Protein AF-A0A9E2F1Z7-F1 (afdb_monomer_lite)

Structure (mmCIF, N/CA/C/O backbone):
data_AF-A0A9E2F1Z7-F1
#
_entry.id   AF-A0A9E2F1Z7-F1
#
loop_
_atom_site.group_PDB
_atom_site.id
_atom_site.type_symbol
_atom_site.label_atom_id
_atom_site.label_alt_id
_atom_site.label_comp_id
_atom_site.label_asym_id
_atom_site.label_entity_id
_atom_site.label_seq_id
_atom_site.pdbx_PDB_ins_code
_atom_site.Cartn_x
_atom_site.Cartn_y
_atom_site.Cartn_z
_atom_site.occupancy
_atom_site.B_iso_or_equiv
_atom_site.auth_seq_id
_atom_site.auth_comp_id
_atom_site.auth_asym_id
_atom_site.auth_atom_id
_atom_site.pdbx_PDB_model_num
ATOM 1 N N . MET A 1 1 ? -6.354 -2.003 -26.118 1.00 49.97 1 MET A N 1
ATOM 2 C CA . MET A 1 1 ? -5.092 -1.576 -26.770 1.00 49.97 1 MET A CA 1
ATOM 3 C C . MET A 1 1 ? -5.405 -1.040 -28.166 1.00 49.97 1 MET A C 1
ATOM 5 O O . MET A 1 1 ? -6.062 -1.728 -28.934 1.00 49.97 1 MET A O 1
ATOM 9 N N . ASN A 1 2 ? -5.049 0.213 -28.465 1.00 57.50 2 ASN A N 1
ATOM 10 C CA . ASN A 1 2 ? -5.492 0.916 -29.677 1.00 57.50 2 ASN A CA 1
ATOM 11 C C . ASN A 1 2 ? -4.820 0.326 -30.939 1.00 57.50 2 ASN A C 1
ATOM 13 O O . ASN A 1 2 ? -3.589 0.266 -30.992 1.00 57.50 2 ASN A O 1
ATOM 17 N N . LYS A 1 3 ? -5.597 -0.095 -31.953 1.00 60.72 3 LYS A N 1
ATOM 18 C CA . LYS A 1 3 ? -5.093 -0.751 -33.186 1.00 60.72 3 LYS A CA 1
ATOM 19 C C . LYS A 1 3 ? -3.990 0.059 -33.886 1.00 60.72 3 LYS A C 1
ATOM 21 O O . LYS A 1 3 ? -3.050 -0.518 -34.423 1.00 60.72 3 LYS A O 1
ATOM 26 N N . GLY A 1 4 ? -4.041 1.390 -33.798 1.00 71.81 4 GLY A N 1
ATOM 27 C CA . GLY A 1 4 ? -3.008 2.270 -34.354 1.00 71.81 4 GLY A CA 1
ATOM 28 C C . GLY A 1 4 ? -1.627 2.141 -33.693 1.00 71.81 4 GLY A C 1
ATOM 29 O O . GLY A 1 4 ? -0.616 2.343 -34.358 1.00 71.81 4 GLY A O 1
ATOM 30 N N . ARG A 1 5 ? -1.549 1.768 -32.406 1.00 57.53 5 ARG A N 1
ATOM 31 C CA . ARG A 1 5 ? -0.269 1.573 -31.695 1.00 57.53 5 ARG A CA 1
ATOM 32 C C . ARG A 1 5 ? 0.363 0.213 -32.004 1.00 57.53 5 ARG A C 1
ATOM 34 O O . ARG A 1 5 ? 1.568 0.153 -32.212 1.00 57.53 5 ARG A O 1
ATOM 41 N N . LEU A 1 6 ? -0.448 -0.841 -32.124 1.00 64.44 6 LEU A N 1
ATOM 42 C CA . LEU A 1 6 ? 0.004 -2.167 -32.572 1.00 64.44 6 LEU A CA 1
ATOM 43 C C . LEU A 1 6 ? 0.625 -2.110 -33.974 1.00 64.44 6 LEU A C 1
ATOM 45 O O . LEU A 1 6 ? 1.692 -2.676 -34.192 1.00 64.44 6 LEU A O 1
ATOM 49 N N . ASN A 1 7 ? 0.018 -1.354 -34.892 1.00 73.50 7 ASN A N 1
ATOM 50 C CA . ASN A 1 7 ? 0.562 -1.178 -36.240 1.00 73.50 7 ASN A CA 1
ATOM 51 C C . ASN A 1 7 ? 1.882 -0.390 -36.256 1.00 73.50 7 ASN A C 1
ATOM 53 O O . ASN A 1 7 ? 2.750 -0.695 -37.067 1.00 73.50 7 ASN A O 1
ATOM 57 N N . LYS A 1 8 ? 2.078 0.574 -35.342 1.00 70.75 8 LYS A N 1
ATOM 58 C CA . LYS A 1 8 ? 3.365 1.278 -35.200 1.00 70.75 8 LYS A CA 1
ATOM 59 C C . LYS A 1 8 ? 4.474 0.362 -34.684 1.00 70.75 8 LYS A C 1
ATOM 61 O O . LYS A 1 8 ? 5.578 0.414 -35.209 1.00 70.75 8 LYS A O 1
ATOM 66 N N . ILE A 1 9 ? 4.180 -0.489 -33.698 1.00 68.62 9 ILE A N 1
ATOM 67 C CA . ILE A 1 9 ? 5.153 -1.454 -33.160 1.00 68.62 9 ILE A CA 1
ATOM 68 C C . ILE A 1 9 ? 5.496 -2.504 -34.217 1.00 68.62 9 ILE A C 1
ATOM 70 O O . ILE A 1 9 ? 6.668 -2.783 -34.441 1.00 68.62 9 ILE A O 1
ATOM 74 N N . LYS A 1 10 ? 4.489 -3.040 -34.916 1.00 72.88 10 LYS A N 1
ATOM 75 C CA . LYS A 1 10 ? 4.701 -4.005 -35.998 1.00 72.88 10 LYS A CA 1
ATOM 76 C C . LYS A 1 10 ? 5.552 -3.411 -37.125 1.00 72.88 10 LYS A C 1
ATOM 78 O O . LYS A 1 10 ? 6.530 -4.030 -37.522 1.00 72.88 10 LYS A O 1
ATOM 83 N N . GLY A 1 11 ? 5.236 -2.190 -37.563 1.00 76.75 11 GLY A N 1
ATOM 84 C CA . GLY A 1 11 ? 6.025 -1.481 -38.570 1.00 76.75 11 GLY A CA 1
ATOM 85 C C . GLY A 1 11 ? 7.455 -1.193 -38.110 1.00 76.75 11 GLY A C 1
ATOM 86 O O . GLY A 1 11 ? 8.380 -1.317 -38.901 1.00 76.75 11 GLY A O 1
ATOM 87 N N . TRP A 1 12 ? 7.661 -0.881 -36.827 1.00 75.00 12 TRP A N 1
ATOM 88 C CA . TRP A 1 12 ? 9.003 -0.708 -36.271 1.00 75.00 12 TRP A CA 1
ATOM 89 C C . TRP A 1 12 ? 9.790 -2.025 -36.251 1.00 75.00 12 TRP A C 1
ATOM 91 O O . TRP A 1 12 ? 10.932 -2.043 -36.689 1.00 75.00 12 TRP A O 1
ATOM 101 N N . ILE A 1 13 ? 9.185 -3.142 -35.832 1.00 71.56 13 ILE A N 1
ATOM 102 C CA . ILE A 1 13 ? 9.838 -4.465 -35.844 1.00 71.56 13 ILE A CA 1
ATOM 103 C C . ILE A 1 13 ? 10.185 -4.888 -37.277 1.00 71.56 13 ILE A C 1
ATOM 105 O O . ILE A 1 13 ? 11.308 -5.317 -37.531 1.00 71.56 13 ILE A O 1
ATOM 109 N N . GLU A 1 14 ? 9.266 -4.718 -38.230 1.00 77.00 14 GLU A N 1
ATOM 110 C CA . GLU A 1 14 ? 9.522 -4.991 -39.652 1.00 77.00 14 GLU A CA 1
ATOM 111 C C . GLU A 1 14 ? 10.656 -4.104 -40.203 1.00 77.00 14 GLU A C 1
ATOM 113 O O . GLU A 1 14 ? 11.516 -4.579 -40.944 1.00 77.00 14 GLU A O 1
ATOM 118 N N . GLN A 1 15 ? 10.732 -2.843 -39.765 1.00 75.31 15 GLN A N 1
ATOM 119 C CA . GLN A 1 15 ? 11.822 -1.919 -40.090 1.00 75.31 15 GLN A CA 1
ATOM 120 C C . GLN A 1 15 ? 13.128 -2.180 -39.330 1.00 75.31 15 GLN A C 1
ATOM 122 O O . GLN A 1 15 ? 14.119 -1.540 -39.648 1.00 75.31 15 GLN A O 1
ATOM 127 N N . GLN A 1 16 ? 13.172 -3.064 -38.336 1.00 76.31 16 GLN A N 1
ATOM 128 C CA . GLN A 1 16 ? 14.410 -3.410 -37.622 1.00 76.31 16 GLN A CA 1
ATOM 129 C C . GLN A 1 16 ? 14.874 -4.841 -37.926 1.00 76.31 16 GLN A C 1
ATOM 131 O O . GLN A 1 16 ? 16.049 -5.157 -37.758 1.00 76.31 16 GLN A O 1
ATOM 136 N N . ALA A 1 17 ? 13.996 -5.701 -38.451 1.00 76.12 17 ALA A N 1
ATOM 137 C CA . ALA A 1 17 ? 14.335 -7.069 -38.842 1.00 76.12 17 ALA A CA 1
ATOM 138 C C . ALA A 1 17 ? 15.470 -7.120 -39.881 1.00 76.12 17 ALA A C 1
ATOM 140 O O . ALA A 1 17 ? 16.361 -7.965 -39.785 1.00 76.12 17 ALA A O 1
ATOM 141 N N . TRP A 1 18 ? 15.493 -6.180 -40.833 1.00 74.62 18 TRP A N 1
ATOM 142 C CA . TRP A 1 18 ? 16.577 -6.091 -41.815 1.00 74.62 18 TRP A CA 1
ATOM 143 C C . TRP A 1 18 ? 17.916 -5.706 -41.174 1.00 74.62 18 TRP A C 1
ATOM 145 O O . TRP A 1 18 ? 18.954 -6.191 -41.614 1.00 74.62 18 TRP A O 1
ATOM 155 N N . VAL A 1 19 ? 17.906 -4.900 -40.105 1.00 74.62 19 VAL A N 1
ATOM 156 C CA . VAL A 1 19 ? 19.122 -4.518 -39.370 1.00 74.62 19 VAL A CA 1
ATOM 157 C C . VAL A 1 19 ? 19.745 -5.749 -38.722 1.00 74.62 19 VAL A C 1
ATOM 159 O O . VAL A 1 19 ? 20.946 -5.956 -38.856 1.00 74.62 19 VAL A O 1
ATOM 162 N N . VAL A 1 20 ? 18.938 -6.610 -38.091 1.00 74.88 20 VAL A N 1
ATOM 163 C CA . VAL A 1 20 ? 19.423 -7.861 -37.479 1.00 74.88 20 VAL A CA 1
ATOM 164 C C . VAL A 1 20 ? 20.061 -8.766 -38.531 1.00 74.88 20 VAL A C 1
ATOM 166 O O . VAL A 1 20 ? 21.181 -9.226 -38.335 1.00 74.88 20 VAL A O 1
ATOM 169 N N . ILE A 1 21 ? 19.397 -8.959 -39.674 1.00 75.19 21 ILE A N 1
ATOM 170 C CA . ILE A 1 21 ? 19.912 -9.792 -40.771 1.00 75.19 21 ILE A CA 1
ATOM 171 C C . ILE A 1 21 ? 21.233 -9.231 -41.318 1.00 75.19 21 ILE A C 1
ATOM 173 O O . ILE A 1 21 ? 22.190 -9.985 -41.495 1.00 75.19 21 ILE A O 1
ATOM 177 N N . ILE A 1 22 ? 21.313 -7.916 -41.553 1.00 75.88 22 ILE A N 1
ATOM 178 C CA . ILE A 1 22 ? 22.535 -7.268 -42.051 1.00 75.88 22 ILE A CA 1
ATOM 179 C C . ILE A 1 22 ? 23.668 -7.370 -41.030 1.00 75.88 22 ILE A C 1
ATOM 181 O O . ILE A 1 22 ? 24.793 -7.683 -41.412 1.00 75.88 22 ILE A O 1
ATOM 185 N N . VAL A 1 23 ? 23.389 -7.155 -39.743 1.00 76.38 23 VAL A N 1
ATOM 186 C CA . VAL A 1 23 ? 24.395 -7.278 -38.682 1.00 76.38 23 VAL A CA 1
ATOM 187 C C . VAL A 1 23 ? 24.909 -8.713 -38.605 1.00 76.38 23 VAL A C 1
ATOM 189 O O . VAL A 1 23 ? 26.119 -8.906 -38.649 1.00 76.38 23 VAL A O 1
ATOM 192 N N . THR A 1 24 ? 24.027 -9.719 -38.584 1.00 77.94 24 THR A N 1
ATOM 193 C CA . THR A 1 24 ? 24.433 -11.133 -38.575 1.00 77.94 24 THR A CA 1
ATOM 194 C C . THR A 1 24 ? 25.290 -11.483 -39.791 1.00 77.94 24 THR A C 1
ATOM 196 O O . THR A 1 24 ? 26.340 -12.108 -39.642 1.00 77.94 24 THR A O 1
ATOM 199 N N . PHE A 1 25 ? 24.892 -11.042 -40.988 1.00 81.88 25 PHE A N 1
ATOM 200 C CA . PHE A 1 25 ? 25.660 -11.278 -42.209 1.00 81.88 25 PHE A CA 1
ATOM 201 C C . PHE A 1 25 ? 27.043 -10.610 -42.164 1.00 81.88 25 PHE A C 1
ATOM 203 O O . PHE A 1 25 ? 28.049 -11.254 -42.460 1.00 81.88 25 PHE A O 1
ATOM 210 N N . LEU A 1 26 ? 27.115 -9.346 -41.734 1.00 77.38 26 LEU A N 1
ATOM 211 C CA . LEU A 1 26 ? 28.376 -8.618 -41.576 1.00 77.38 26 LEU A CA 1
ATOM 212 C C . LEU A 1 26 ? 29.284 -9.264 -40.526 1.00 77.38 26 LEU A C 1
ATOM 214 O O . LEU A 1 26 ? 30.489 -9.335 -40.745 1.00 77.38 26 LEU A O 1
ATOM 218 N N . THR A 1 27 ? 28.737 -9.770 -39.417 1.00 81.25 27 THR A N 1
ATOM 219 C CA . THR A 1 27 ? 29.517 -10.482 -38.393 1.00 81.25 27 THR A CA 1
ATOM 220 C C . THR A 1 27 ? 30.147 -11.757 -38.952 1.00 81.25 27 THR A C 1
ATOM 222 O O . THR A 1 27 ? 31.326 -12.008 -38.708 1.00 81.25 27 THR A O 1
ATOM 225 N N . ILE A 1 28 ? 29.401 -12.535 -39.743 1.00 80.44 28 ILE A N 1
ATOM 226 C CA . ILE A 1 28 ? 29.922 -13.746 -40.395 1.00 80.44 28 ILE A CA 1
ATOM 227 C C . ILE A 1 28 ? 31.020 -13.383 -41.402 1.00 80.44 28 ILE A C 1
ATOM 229 O O . ILE A 1 28 ? 32.104 -13.963 -41.362 1.00 80.44 28 ILE A O 1
ATOM 233 N N . LEU A 1 29 ? 30.769 -12.394 -42.268 1.00 79.69 29 LEU A N 1
ATOM 234 C CA . LEU A 1 29 ? 31.735 -11.929 -43.269 1.00 79.69 29 LEU A CA 1
ATOM 235 C C . LEU A 1 29 ? 33.038 -11.443 -42.613 1.00 79.69 29 LEU A C 1
ATOM 237 O O . LEU A 1 29 ? 34.134 -11.774 -43.064 1.00 79.69 29 LEU A O 1
ATOM 241 N N . LEU A 1 30 ? 32.914 -10.687 -41.521 1.00 80.88 30 LEU A N 1
ATOM 242 C CA . LEU A 1 30 ? 34.046 -10.185 -40.756 1.00 80.88 30 LEU A CA 1
ATOM 243 C C . LEU A 1 30 ? 34.837 -11.325 -40.104 1.00 80.88 30 LEU A C 1
ATOM 245 O O . LEU A 1 30 ? 36.063 -11.301 -40.135 1.00 80.88 30 LEU A O 1
ATOM 249 N N . GLY A 1 31 ? 34.156 -12.343 -39.569 1.00 79.44 31 GLY A N 1
ATOM 250 C CA . GLY A 1 31 ? 34.803 -13.536 -39.018 1.00 79.44 31 GLY A CA 1
ATOM 251 C C . GLY A 1 31 ? 35.646 -14.285 -40.055 1.00 79.44 31 GLY A C 1
ATOM 252 O O . GLY A 1 31 ? 36.779 -14.665 -39.766 1.00 79.44 31 GLY A O 1
ATOM 253 N N . ILE A 1 32 ? 35.134 -14.427 -41.282 1.00 81.25 32 ILE A N 1
ATOM 254 C CA . ILE A 1 32 ? 35.86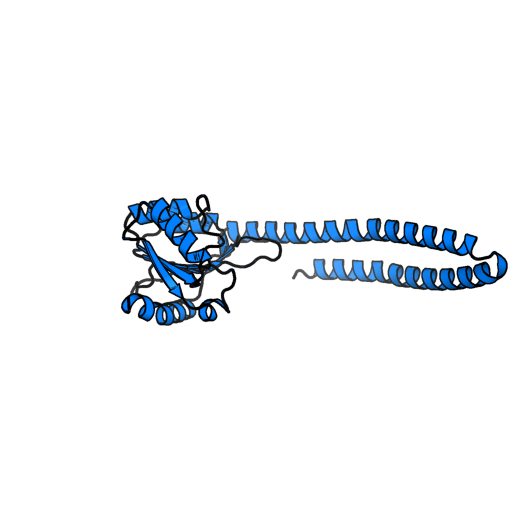2 -15.056 -42.398 1.00 81.25 32 ILE A CA 1
ATOM 255 C C . ILE A 1 32 ? 37.097 -14.224 -42.778 1.00 81.25 32 ILE A C 1
ATOM 257 O O . ILE A 1 32 ? 38.198 -14.766 -42.876 1.00 81.25 32 ILE A O 1
ATOM 261 N N . LEU A 1 33 ? 36.940 -12.903 -42.927 1.00 78.06 33 LEU A N 1
ATOM 262 C CA . LEU A 1 33 ? 38.045 -11.985 -43.233 1.00 78.06 33 LEU A CA 1
ATOM 263 C C . LEU A 1 33 ? 39.144 -12.020 -42.165 1.00 78.06 33 LEU A C 1
ATOM 265 O O . LEU A 1 33 ? 40.328 -12.050 -42.499 1.00 78.06 33 LEU A O 1
ATOM 269 N N . LEU A 1 34 ? 38.759 -12.045 -40.886 1.00 74.56 34 LEU A N 1
ATOM 270 C CA . LEU A 1 34 ? 39.693 -12.135 -39.765 1.00 74.56 34 LEU A CA 1
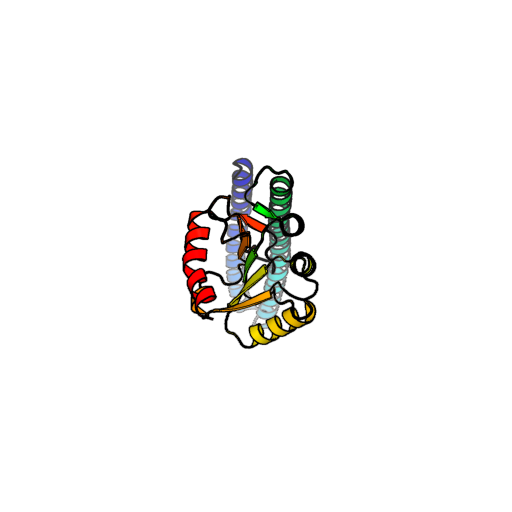ATOM 271 C C . LEU A 1 34 ? 40.452 -13.464 -39.756 1.00 74.56 34 LEU A C 1
ATOM 273 O O . LEU A 1 34 ? 41.660 -13.459 -39.522 1.00 74.56 34 LEU A O 1
ATOM 277 N N . SER A 1 35 ? 39.776 -14.574 -40.065 1.00 77.19 35 SER A N 1
ATOM 278 C CA . SER A 1 35 ? 40.406 -15.892 -40.169 1.00 77.19 35 SER A CA 1
ATOM 279 C C . SER A 1 35 ? 41.487 -15.927 -41.254 1.00 77.19 35 SER A C 1
ATOM 281 O O . SER A 1 35 ? 42.566 -16.466 -41.016 1.00 77.19 35 SER A O 1
ATOM 283 N N . GLU A 1 36 ? 41.245 -15.332 -42.428 1.00 79.56 36 GLU A N 1
ATOM 284 C CA . GLU A 1 36 ? 42.261 -15.275 -43.492 1.00 79.56 36 GLU A CA 1
ATOM 285 C C . GLU A 1 36 ? 43.428 -14.331 -43.156 1.00 79.56 36 GLU A C 1
ATOM 287 O O . GLU A 1 36 ? 44.592 -14.642 -43.445 1.00 79.56 36 GLU A O 1
ATOM 292 N N . LEU A 1 37 ? 43.144 -13.190 -42.517 1.00 71.25 37 LEU A N 1
ATOM 293 C CA . LEU A 1 37 ? 44.163 -12.231 -42.075 1.00 71.25 37 LEU A CA 1
ATOM 294 C C . LEU A 1 37 ? 45.062 -12.813 -40.975 1.00 71.25 37 LEU A C 1
ATOM 296 O O . LEU A 1 37 ? 46.275 -12.589 -40.993 1.00 71.25 37 LEU A O 1
ATOM 300 N N . GLN A 1 38 ? 44.498 -13.610 -40.063 1.00 69.44 38 GLN A N 1
ATOM 301 C CA . GLN A 1 38 ? 45.238 -14.286 -38.995 1.00 69.44 38 GLN A CA 1
ATOM 302 C C . GLN A 1 38 ? 46.340 -15.192 -39.552 1.00 69.44 38 GLN A C 1
ATOM 304 O O . GLN A 1 38 ? 47.466 -15.171 -39.053 1.00 69.44 38 GLN A O 1
ATOM 309 N N . THR A 1 39 ? 46.044 -15.942 -40.617 1.00 74.50 39 THR A N 1
ATOM 310 C CA . THR A 1 39 ? 47.013 -16.830 -41.276 1.00 74.50 39 THR A CA 1
ATOM 311 C C . THR A 1 39 ? 48.188 -16.099 -41.920 1.00 74.50 39 THR A C 1
ATOM 313 O O . THR A 1 39 ? 49.241 -16.705 -42.101 1.00 74.50 39 THR A O 1
ATOM 316 N N . LYS A 1 40 ? 48.038 -14.815 -42.273 1.00 74.25 40 LYS A N 1
ATOM 317 C CA . LYS A 1 40 ? 49.051 -14.073 -43.041 1.00 74.25 40 LYS A CA 1
ATOM 318 C C . LYS A 1 40 ? 49.855 -13.067 -42.227 1.00 74.25 40 LYS A C 1
ATOM 320 O O . LYS A 1 40 ? 51.002 -12.820 -42.581 1.00 74.25 40 LYS A O 1
ATOM 325 N N . VAL A 1 41 ? 49.277 -12.461 -41.187 1.00 71.25 41 VAL A N 1
ATOM 326 C CA . VAL A 1 41 ? 49.859 -11.238 -40.597 1.00 71.25 41 VAL A CA 1
ATOM 327 C C . VAL A 1 41 ? 50.120 -11.315 -39.085 1.00 71.25 41 VAL A C 1
ATOM 329 O O . VAL A 1 41 ? 50.595 -10.357 -38.479 1.00 71.25 41 VAL A O 1
ATOM 332 N N . GLY A 1 42 ? 49.912 -12.489 -38.481 1.00 75.81 42 GLY A N 1
ATOM 333 C CA . GLY A 1 42 ? 50.292 -12.770 -37.096 1.00 75.81 42 GLY A CA 1
ATOM 334 C C . GLY A 1 42 ? 49.341 -12.191 -36.039 1.00 75.81 42 GLY A C 1
ATOM 335 O O . GLY A 1 42 ? 48.429 -11.414 -36.319 1.00 75.81 42 GLY A O 1
ATOM 336 N N . TRP A 1 43 ? 49.555 -12.591 -34.784 1.00 76.12 43 TRP A N 1
ATOM 337 C CA . TRP A 1 43 ? 48.639 -12.350 -33.657 1.00 76.12 43 TRP A CA 1
ATOM 338 C C . TRP A 1 43 ? 48.413 -10.872 -33.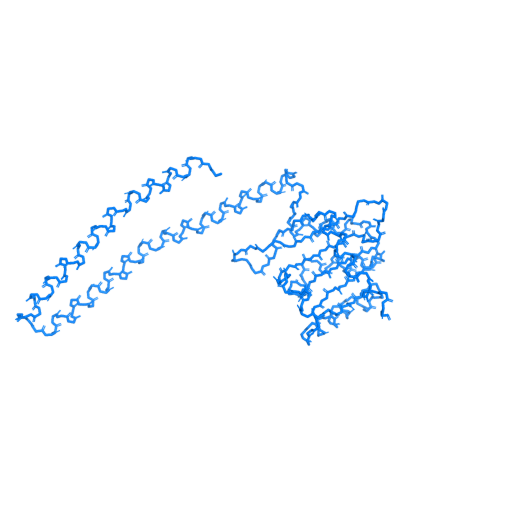304 1.00 76.12 43 TRP A C 1
ATOM 340 O O . TRP A 1 43 ? 47.376 -10.525 -32.744 1.00 76.12 43 TRP A O 1
ATOM 350 N N . LEU A 1 44 ? 49.353 -9.987 -33.643 1.00 77.62 44 LEU A N 1
ATOM 351 C CA . LEU A 1 44 ? 49.292 -8.572 -33.263 1.00 77.62 44 LEU A CA 1
ATOM 352 C C . LEU A 1 44 ? 48.146 -7.839 -33.983 1.00 77.62 44 LEU A C 1
ATOM 354 O O . LEU A 1 44 ? 47.404 -7.080 -33.361 1.00 77.62 44 LEU A O 1
ATOM 358 N N . ILE A 1 45 ? 47.934 -8.129 -35.268 1.00 78.19 45 ILE A N 1
ATOM 359 C CA . ILE A 1 45 ? 46.835 -7.544 -36.052 1.00 78.19 45 ILE A CA 1
ATOM 360 C C . ILE A 1 45 ? 45.481 -8.103 -35.623 1.00 78.19 45 ILE A C 1
ATOM 362 O O . ILE A 1 45 ? 44.494 -7.366 -35.597 1.00 78.19 45 ILE A O 1
ATOM 366 N N . LEU A 1 46 ? 45.443 -9.365 -35.191 1.00 75.44 46 LEU A N 1
ATOM 367 C CA . LEU A 1 46 ? 44.236 -9.962 -34.634 1.00 75.44 46 LEU A CA 1
ATOM 368 C C . LEU A 1 46 ? 43.795 -9.228 -33.360 1.00 75.44 46 LEU A C 1
ATOM 370 O O . LEU A 1 46 ? 42.635 -8.830 -33.264 1.00 75.44 46 LEU A O 1
ATOM 374 N N . SER A 1 47 ? 44.716 -8.939 -32.438 1.00 79.12 47 SER A N 1
ATOM 375 C CA . SER A 1 47 ? 44.406 -8.174 -31.221 1.00 79.12 47 SER A CA 1
ATOM 376 C C . SER A 1 47 ? 43.878 -6.764 -31.520 1.00 79.12 47 SER A C 1
ATOM 378 O O . SER A 1 47 ? 42.878 -6.347 -30.937 1.00 79.12 47 SER A O 1
ATOM 380 N N . VAL A 1 48 ? 44.491 -6.040 -32.466 1.00 81.12 48 VAL A N 1
ATOM 381 C CA . VAL A 1 48 ? 44.029 -4.695 -32.871 1.00 81.12 48 VAL A CA 1
ATOM 382 C C . VAL A 1 48 ? 42.633 -4.750 -33.497 1.00 81.12 48 VAL A C 1
ATOM 384 O O . VAL A 1 48 ? 41.772 -3.917 -33.200 1.00 81.12 48 VAL A O 1
ATOM 387 N N . SER A 1 49 ? 42.385 -5.753 -34.340 1.00 78.06 49 SER A N 1
ATOM 388 C CA . SER A 1 49 ? 41.084 -5.939 -34.979 1.00 78.06 49 SER A CA 1
ATOM 389 C C . SER A 1 49 ? 39.982 -6.260 -33.967 1.00 78.06 49 SER A C 1
ATOM 391 O O . SER A 1 49 ? 38.911 -5.661 -34.028 1.00 78.06 49 SER A O 1
ATOM 393 N N . LEU A 1 50 ? 40.264 -7.103 -32.968 1.00 80.00 50 LEU A N 1
ATOM 394 C CA . LEU A 1 50 ? 39.317 -7.451 -31.912 1.00 80.00 50 LEU A CA 1
ATOM 395 C C . LEU A 1 50 ? 38.939 -6.226 -31.072 1.00 80.00 50 LEU A C 1
ATOM 397 O O . LEU A 1 50 ? 37.760 -6.003 -30.811 1.00 80.00 50 LEU A O 1
ATOM 401 N N . ILE A 1 51 ? 39.924 -5.401 -30.700 1.00 83.75 51 ILE A N 1
ATOM 402 C CA . ILE A 1 51 ? 39.686 -4.152 -29.959 1.00 83.75 51 ILE A CA 1
ATOM 403 C C . ILE A 1 51 ? 38.812 -3.200 -30.780 1.00 83.75 51 ILE A C 1
ATOM 405 O O . ILE A 1 51 ? 37.892 -2.583 -30.246 1.00 83.75 51 ILE A O 1
ATOM 409 N N . THR A 1 52 ? 39.060 -3.116 -32.086 1.00 81.00 52 THR A N 1
ATOM 410 C CA . THR A 1 52 ? 38.291 -2.252 -32.988 1.00 81.00 52 THR A CA 1
ATOM 411 C C . THR A 1 52 ? 36.847 -2.738 -33.117 1.00 81.00 52 THR A C 1
ATOM 413 O O . THR A 1 52 ? 35.918 -1.939 -33.017 1.00 81.00 52 THR A O 1
ATOM 416 N N . VAL A 1 53 ? 36.632 -4.048 -33.262 1.00 82.31 53 VAL A N 1
ATOM 417 C CA . VAL A 1 53 ? 35.289 -4.647 -33.295 1.00 82.31 53 VAL A CA 1
ATOM 418 C C . VAL A 1 53 ? 34.555 -4.436 -31.977 1.00 82.31 53 VAL A C 1
ATOM 420 O O . VAL A 1 53 ? 33.389 -4.050 -31.992 1.00 82.31 53 VAL A O 1
ATOM 423 N N . LEU A 1 54 ? 35.233 -4.622 -30.843 1.00 82.75 54 LEU A N 1
ATOM 424 C CA . LEU A 1 54 ? 34.653 -4.387 -29.523 1.00 82.75 54 LEU A CA 1
ATOM 425 C C . LEU A 1 54 ? 34.241 -2.918 -29.349 1.00 82.75 54 LEU A C 1
ATOM 427 O O . LEU A 1 54 ? 33.137 -2.643 -28.883 1.00 82.75 54 LEU A O 1
ATOM 431 N N . ALA A 1 55 ? 35.086 -1.974 -29.772 1.00 83.62 55 ALA A N 1
ATOM 432 C CA . ALA A 1 55 ? 34.774 -0.549 -29.722 1.00 83.62 55 ALA A CA 1
ATOM 433 C C . ALA A 1 55 ? 33.555 -0.202 -30.593 1.00 83.62 55 ALA A C 1
ATOM 435 O O . ALA A 1 55 ? 32.640 0.475 -30.125 1.00 83.62 55 ALA A O 1
ATOM 436 N N . ILE A 1 56 ? 33.496 -0.716 -31.827 1.00 84.62 56 ILE A N 1
ATOM 437 C CA . ILE A 1 56 ? 32.344 -0.527 -32.721 1.00 84.62 56 ILE A CA 1
ATOM 438 C C . ILE A 1 56 ? 31.081 -1.138 -32.106 1.00 84.62 56 ILE A C 1
ATOM 440 O O . ILE A 1 56 ? 30.035 -0.493 -32.100 1.00 84.62 56 ILE A O 1
ATOM 444 N N . PHE A 1 57 ? 31.167 -2.343 -31.542 1.00 81.94 57 PHE A N 1
ATOM 445 C CA . PHE A 1 57 ? 30.039 -3.008 -30.895 1.00 81.94 57 PHE A CA 1
ATOM 446 C C . PHE A 1 57 ? 29.495 -2.202 -29.710 1.00 81.94 57 PHE A C 1
ATOM 448 O O . PHE A 1 57 ? 28.282 -2.018 -29.601 1.00 81.94 57 PHE A O 1
ATOM 455 N N . LEU A 1 58 ? 30.372 -1.671 -28.852 1.00 81.81 58 LEU A N 1
ATOM 456 C CA . LEU A 1 58 ? 29.974 -0.818 -27.730 1.00 81.81 58 LEU A CA 1
ATOM 457 C C . LEU A 1 58 ? 29.307 0.475 -28.210 1.00 81.81 58 LEU A C 1
ATOM 459 O O . LEU A 1 58 ? 28.281 0.869 -27.659 1.00 81.81 58 LEU A O 1
ATOM 463 N N . ILE A 1 59 ? 29.839 1.100 -29.266 1.00 84.25 59 ILE A N 1
ATOM 464 C CA . ILE A 1 59 ? 29.256 2.302 -29.876 1.00 84.25 59 ILE A CA 1
ATOM 465 C C . ILE A 1 59 ? 27.860 1.996 -30.431 1.00 84.25 59 ILE A C 1
ATOM 467 O O . ILE A 1 59 ? 26.902 2.686 -30.088 1.00 84.25 59 ILE A O 1
ATOM 471 N N . VAL A 1 60 ? 27.712 0.944 -31.241 1.00 80.75 60 VAL A N 1
ATOM 472 C CA . VAL A 1 60 ? 26.416 0.550 -31.819 1.00 80.75 60 VAL A CA 1
ATOM 473 C C . VAL A 1 60 ? 25.416 0.211 -30.717 1.00 80.75 60 VAL A C 1
ATOM 475 O O . VAL A 1 60 ? 24.290 0.701 -30.743 1.00 80.75 60 VAL A O 1
ATOM 478 N N . THR A 1 61 ? 25.835 -0.550 -29.706 1.00 76.62 61 THR A N 1
ATOM 479 C CA . THR A 1 61 ? 24.989 -0.886 -28.554 1.00 76.62 61 THR A CA 1
ATOM 480 C C . THR A 1 61 ? 24.545 0.376 -27.821 1.00 76.62 61 THR A C 1
ATOM 482 O O . THR A 1 61 ? 23.360 0.528 -27.544 1.00 76.62 61 THR A O 1
ATOM 485 N N . TYR A 1 62 ? 25.443 1.333 -27.577 1.00 79.62 62 TYR A N 1
ATOM 486 C CA . TYR A 1 62 ? 25.096 2.612 -26.957 1.00 79.62 62 TYR A CA 1
ATOM 487 C C . TYR A 1 62 ? 24.064 3.397 -27.784 1.00 79.62 62 TYR A C 1
ATOM 489 O O . TYR A 1 62 ? 23.071 3.883 -27.239 1.00 79.62 62 TYR A O 1
ATOM 497 N N . PHE A 1 63 ? 24.252 3.479 -29.104 1.00 77.69 63 PHE A N 1
ATOM 498 C CA . PHE A 1 63 ? 23.336 4.188 -30.002 1.00 77.69 63 PHE A CA 1
ATOM 499 C C . PHE A 1 63 ? 21.980 3.495 -30.181 1.00 77.69 63 PHE A C 1
ATOM 501 O O . PHE A 1 63 ? 20.995 4.191 -30.407 1.00 77.69 63 PHE A O 1
ATOM 508 N N . VAL A 1 64 ? 21.902 2.167 -30.064 1.00 76.12 64 VAL A N 1
ATOM 509 C CA . VAL A 1 64 ? 20.648 1.400 -30.189 1.00 76.12 64 VAL A CA 1
ATOM 510 C C . VAL A 1 64 ? 19.900 1.317 -28.857 1.00 76.12 64 VAL A C 1
ATOM 512 O O . VAL A 1 64 ? 18.687 1.514 -28.813 1.00 76.12 64 VAL A O 1
ATOM 515 N N . VAL A 1 65 ? 20.603 1.077 -27.749 1.00 73.75 65 VAL A N 1
ATOM 516 C CA . VAL A 1 65 ? 19.988 0.916 -26.422 1.00 73.75 65 VAL A CA 1
ATOM 517 C C . VAL A 1 65 ? 19.462 2.245 -25.886 1.00 73.75 65 VAL A C 1
ATOM 519 O O . VAL A 1 65 ? 18.370 2.278 -25.326 1.00 73.75 65 VAL A O 1
ATOM 522 N N . ARG A 1 66 ? 20.172 3.363 -26.094 1.00 73.94 66 ARG A N 1
ATOM 523 C CA . ARG A 1 66 ? 19.752 4.688 -25.603 1.00 73.94 66 ARG A CA 1
ATOM 524 C C . ARG A 1 66 ? 18.350 5.121 -26.080 1.00 73.94 66 ARG A C 1
ATOM 526 O O . ARG A 1 66 ? 17.562 5.531 -25.226 1.00 73.94 66 ARG A O 1
ATOM 533 N N . PRO A 1 67 ? 17.988 5.037 -27.377 1.00 68.50 67 PRO A N 1
ATOM 534 C CA . PRO A 1 67 ? 16.638 5.360 -27.835 1.00 68.50 67 PRO A CA 1
ATOM 535 C C . PRO A 1 67 ? 15.595 4.320 -27.409 1.00 68.50 67 PRO A C 1
ATOM 537 O O . PRO A 1 67 ? 14.459 4.688 -27.136 1.00 68.50 67 PRO A O 1
ATOM 540 N N . ILE A 1 68 ? 15.951 3.035 -27.299 1.00 65.12 68 ILE A N 1
ATOM 541 C CA . ILE A 1 68 ? 15.026 2.011 -26.780 1.00 65.12 68 ILE A CA 1
ATOM 542 C C . ILE A 1 68 ? 14.685 2.300 -25.315 1.00 65.12 68 ILE A C 1
ATOM 544 O O . ILE A 1 68 ? 13.519 2.236 -24.924 1.00 65.12 68 ILE A O 1
ATOM 548 N N . PHE A 1 69 ? 15.683 2.678 -24.518 1.00 63.09 69 PHE A N 1
ATOM 549 C CA . PHE A 1 69 ? 15.497 3.040 -23.119 1.00 63.09 69 PHE A CA 1
ATOM 550 C C . PHE A 1 69 ? 14.650 4.312 -22.978 1.00 63.09 69 PHE A C 1
ATOM 552 O O . PHE A 1 69 ? 13.696 4.321 -22.205 1.00 63.09 69 PHE A O 1
ATOM 559 N N . SER A 1 70 ? 14.904 5.355 -23.779 1.00 62.06 70 SER A N 1
ATOM 560 C CA . SER A 1 70 ? 14.102 6.587 -23.729 1.00 62.06 70 SER A CA 1
ATOM 561 C C . SER A 1 70 ? 12.655 6.392 -24.198 1.00 62.06 70 SER A C 1
ATOM 563 O O . SER A 1 70 ? 11.744 6.973 -23.613 1.00 62.06 70 SER A O 1
ATOM 565 N N . ILE A 1 71 ? 12.415 5.540 -25.202 1.00 63.41 71 ILE A N 1
ATOM 566 C CA . ILE A 1 71 ? 11.060 5.170 -25.637 1.00 63.41 71 ILE A CA 1
ATOM 567 C C . ILE A 1 71 ? 10.347 4.365 -24.547 1.00 63.41 71 ILE A C 1
ATOM 569 O O . ILE A 1 71 ? 9.165 4.591 -24.302 1.00 63.41 71 ILE A O 1
ATOM 573 N N . SER A 1 72 ? 11.050 3.453 -23.876 1.00 58.25 72 SER A N 1
ATOM 574 C CA . SER A 1 72 ? 10.474 2.630 -22.806 1.00 58.25 72 SER A CA 1
ATOM 575 C C . SER A 1 72 ? 10.070 3.483 -21.603 1.00 58.25 72 SER A C 1
ATOM 577 O O . SER A 1 72 ? 8.937 3.381 -21.140 1.00 58.25 72 SER A O 1
ATOM 579 N N . VAL A 1 73 ? 10.943 4.396 -21.168 1.00 62.28 73 VAL A N 1
ATOM 580 C CA . VAL A 1 73 ? 10.639 5.350 -20.090 1.00 62.28 73 VAL A CA 1
ATOM 581 C C . VAL A 1 73 ? 9.492 6.284 -20.494 1.00 62.28 73 VAL A C 1
ATOM 583 O O . VAL A 1 73 ? 8.549 6.460 -19.731 1.00 62.28 73 VAL A O 1
ATOM 586 N N . GLY A 1 74 ? 9.486 6.808 -21.726 1.00 59.38 74 GLY A N 1
ATOM 587 C CA . GLY A 1 74 ? 8.389 7.650 -22.223 1.00 59.38 74 GLY A CA 1
ATOM 588 C C . GLY A 1 74 ? 7.044 6.921 -22.364 1.00 59.38 74 GLY A C 1
ATOM 589 O O . GLY A 1 74 ? 5.989 7.543 -22.240 1.00 59.38 74 GLY A O 1
ATOM 590 N N . LEU A 1 75 ? 7.051 5.604 -22.603 1.00 58.78 75 LEU A N 1
ATOM 591 C CA . LEU A 1 75 ? 5.840 4.778 -22.609 1.00 58.78 75 LEU A CA 1
ATOM 592 C C . LEU A 1 75 ? 5.278 4.580 -21.202 1.00 58.78 75 LEU A C 1
ATOM 594 O O . LEU A 1 75 ? 4.062 4.667 -21.041 1.00 58.78 75 LEU A O 1
ATOM 598 N N . VAL A 1 76 ? 6.140 4.340 -20.212 1.00 64.25 76 VAL A N 1
ATOM 599 C CA . VAL A 1 76 ? 5.739 4.241 -18.802 1.00 64.25 76 VAL A CA 1
ATOM 600 C C . VAL A 1 76 ? 5.159 5.575 -18.336 1.00 64.25 76 VAL A C 1
ATOM 602 O O . VAL A 1 76 ? 4.018 5.603 -17.880 1.00 64.25 76 VAL A O 1
ATOM 605 N N . GLN A 1 77 ? 5.859 6.683 -18.601 1.00 67.50 77 GLN A N 1
ATOM 606 C CA . GLN A 1 77 ? 5.389 8.029 -18.265 1.00 67.50 77 GLN A CA 1
ATOM 607 C C . GLN A 1 77 ? 4.034 8.340 -18.921 1.00 67.50 77 GLN A C 1
ATOM 609 O O . GLN A 1 77 ? 3.105 8.794 -18.268 1.00 67.50 77 GLN A O 1
ATOM 614 N N . GLY A 1 78 ? 3.865 8.015 -20.209 1.00 66.25 78 GLY A N 1
ATOM 615 C CA . GLY A 1 78 ? 2.605 8.260 -20.913 1.00 66.25 78 GLY A CA 1
ATOM 616 C C . GLY A 1 78 ? 1.443 7.371 -20.453 1.00 66.25 78 GLY A C 1
ATOM 617 O O . GLY A 1 78 ? 0.281 7.752 -20.619 1.00 66.25 78 GLY A O 1
ATOM 618 N N . ILE A 1 79 ? 1.720 6.182 -19.906 1.00 68.06 79 ILE A N 1
ATOM 619 C CA . ILE A 1 79 ? 0.708 5.340 -19.253 1.00 68.06 79 ILE A CA 1
ATOM 620 C C . ILE A 1 79 ? 0.323 5.954 -17.908 1.00 68.06 79 ILE A C 1
ATOM 622 O O . ILE A 1 79 ? -0.873 6.060 -17.646 1.00 68.06 79 ILE A O 1
ATOM 626 N N . GLN A 1 80 ? 1.300 6.414 -17.126 1.00 66.88 80 GLN A N 1
ATOM 627 C CA . GLN A 1 80 ? 1.094 7.089 -15.844 1.00 66.88 80 GLN A CA 1
ATOM 628 C C . GLN A 1 80 ? 0.265 8.369 -16.015 1.00 66.88 80 GLN A C 1
ATOM 630 O O . GLN A 1 80 ? -0.825 8.454 -15.462 1.00 66.88 80 GLN A O 1
ATOM 635 N N . ASP A 1 81 ? 0.646 9.262 -16.933 1.00 71.69 81 ASP A N 1
ATOM 636 C CA . ASP A 1 81 ? -0.105 10.489 -17.248 1.00 71.69 81 ASP A CA 1
ATOM 637 C C . ASP A 1 81 ? -1.549 10.200 -17.696 1.00 71.69 81 ASP A C 1
ATOM 639 O O . ASP A 1 81 ? -2.491 10.952 -17.424 1.00 71.69 81 ASP A O 1
ATOM 643 N N . THR A 1 82 ? -1.744 9.097 -18.428 1.00 70.50 82 THR A N 1
ATOM 644 C CA . THR A 1 82 ? -3.078 8.676 -18.863 1.00 70.50 82 THR A CA 1
ATOM 645 C C . THR A 1 82 ? -3.886 8.150 -17.679 1.00 70.50 82 THR A C 1
ATOM 647 O O . THR A 1 82 ? -5.048 8.528 -17.535 1.00 70.50 82 THR A O 1
ATOM 650 N N . LEU A 1 83 ? -3.296 7.302 -16.832 1.00 67.62 83 LEU A N 1
ATOM 651 C CA . LEU A 1 83 ? -3.937 6.781 -15.626 1.00 67.62 83 LEU A CA 1
ATOM 652 C C . LEU A 1 83 ? -4.305 7.916 -14.673 1.00 67.62 83 LEU A C 1
ATOM 654 O O . LEU A 1 83 ? -5.464 7.993 -14.280 1.00 67.62 83 LEU A O 1
ATOM 658 N N . ASP A 1 84 ? -3.399 8.854 -14.415 1.00 68.50 84 ASP A N 1
ATOM 659 C CA . ASP A 1 84 ? -3.646 10.019 -13.563 1.00 68.50 84 ASP A CA 1
ATOM 660 C C . ASP A 1 84 ? -4.786 10.886 -14.098 1.00 68.50 84 ASP A C 1
ATOM 662 O O . ASP A 1 84 ? -5.663 11.313 -13.345 1.00 68.50 84 ASP A O 1
ATOM 666 N N . LYS A 1 85 ? -4.867 11.069 -15.421 1.00 69.75 85 LYS A N 1
ATOM 667 C CA . LYS A 1 85 ? -5.981 11.787 -16.052 1.00 69.75 85 LYS A CA 1
ATOM 668 C C . LYS A 1 85 ? -7.326 11.065 -15.899 1.00 69.75 85 LYS A C 1
ATOM 670 O O . LYS A 1 85 ? -8.360 11.727 -15.785 1.00 69.75 85 LYS A O 1
ATOM 675 N N . TYR A 1 86 ? -7.361 9.732 -15.927 1.00 65.31 86 TYR A N 1
ATOM 676 C CA . TYR A 1 86 ? -8.606 8.959 -15.788 1.00 65.31 86 TYR A CA 1
ATOM 677 C C . TYR A 1 86 ? -9.014 8.717 -14.327 1.00 65.31 86 TYR A C 1
ATOM 679 O O . TYR A 1 86 ? -10.207 8.743 -14.030 1.00 65.31 86 TYR A O 1
ATOM 687 N N . ILE A 1 87 ? -8.050 8.530 -13.427 1.00 64.62 87 ILE A N 1
ATOM 688 C CA . ILE A 1 87 ? -8.262 8.341 -11.985 1.00 64.62 87 ILE A CA 1
ATOM 689 C C . ILE A 1 87 ? -8.598 9.685 -11.322 1.00 64.62 87 ILE A C 1
ATOM 691 O O . ILE A 1 87 ? -9.539 9.772 -10.537 1.00 64.62 87 ILE A O 1
ATOM 695 N N . GLY A 1 88 ? -7.914 10.768 -11.706 1.00 58.50 88 GLY A N 1
ATOM 696 C CA . GLY A 1 88 ? -8.181 12.121 -11.209 1.00 58.50 88 GLY A CA 1
ATOM 697 C C . GLY A 1 88 ? -9.498 12.739 -11.696 1.00 58.50 88 GLY A C 1
ATOM 698 O O . GLY A 1 88 ? -9.947 13.723 -11.121 1.00 58.50 88 GLY A O 1
ATOM 699 N N . SER A 1 89 ? -10.142 12.173 -12.728 1.00 55.78 89 SER A N 1
ATOM 700 C CA . SER A 1 89 ? -11.390 12.704 -13.313 1.00 55.78 89 SER A CA 1
ATOM 701 C C . SER A 1 89 ? -12.672 11.996 -12.853 1.00 55.78 89 SER A C 1
ATOM 703 O O . SER A 1 89 ? -13.681 12.064 -13.552 1.00 55.78 89 SER A O 1
ATOM 705 N N . GLU A 1 90 ? -12.645 11.300 -11.710 1.00 57.66 90 GLU A N 1
ATOM 706 C CA . GLU A 1 90 ? -13.787 10.570 -11.111 1.00 57.66 90 GLU A CA 1
ATOM 707 C C . GLU A 1 90 ? -14.394 9.448 -11.979 1.00 57.66 90 GLU A C 1
ATOM 709 O O . GLU A 1 90 ? -15.374 8.810 -11.596 1.00 57.66 90 GLU A O 1
ATOM 714 N N . LYS A 1 91 ? -13.809 9.133 -13.142 1.00 59.16 91 LYS A N 1
ATOM 715 C CA . LYS A 1 91 ? -14.351 8.110 -14.054 1.00 59.16 91 LYS A CA 1
ATOM 716 C C . LYS A 1 91 ? -14.145 6.681 -13.556 1.00 59.16 91 LYS A C 1
ATOM 718 O O . LYS A 1 91 ? -14.857 5.780 -13.993 1.00 59.16 91 LYS A O 1
ATOM 723 N N . ILE A 1 92 ? -13.180 6.464 -12.664 1.00 70.12 92 ILE A N 1
ATOM 724 C CA . ILE A 1 92 ? -12.855 5.156 -12.090 1.00 70.12 92 ILE A CA 1
ATOM 725 C C . ILE A 1 92 ? -13.052 5.234 -10.574 1.00 70.12 92 ILE A C 1
ATOM 727 O O . ILE A 1 92 ? -12.103 5.384 -9.818 1.00 70.12 92 ILE A O 1
ATOM 731 N N . GLY A 1 93 ? -14.301 5.126 -10.113 1.00 76.69 93 GLY A N 1
ATOM 732 C CA . GLY A 1 93 ? -14.641 5.260 -8.686 1.00 76.69 93 GLY A CA 1
ATOM 733 C C . GLY A 1 93 ? -14.110 4.146 -7.769 1.00 76.69 93 GLY A C 1
ATOM 734 O O . GLY A 1 93 ? -14.276 4.227 -6.553 1.00 76.69 93 GLY A O 1
ATOM 735 N N . TRP A 1 94 ? -13.499 3.100 -8.332 1.00 85.62 94 TRP A N 1
ATOM 736 C CA . TRP A 1 94 ? -12.915 1.987 -7.583 1.00 85.62 94 TRP A CA 1
ATOM 737 C C . TRP A 1 94 ? -11.390 2.077 -7.436 1.00 85.62 94 TRP A C 1
ATOM 739 O O . TRP A 1 94 ? -10.842 1.240 -6.739 1.00 85.62 94 TRP A O 1
ATOM 749 N N . ILE A 1 95 ? -10.697 3.057 -8.030 1.00 89.25 95 ILE A N 1
ATOM 750 C CA . ILE A 1 95 ? -9.264 3.304 -7.776 1.00 89.25 95 ILE A CA 1
ATOM 751 C C . ILE A 1 95 ? -9.105 4.694 -7.170 1.00 89.25 95 ILE A C 1
ATOM 753 O O . ILE A 1 95 ? -9.757 5.639 -7.611 1.00 89.25 95 ILE A O 1
ATOM 757 N N . ARG A 1 96 ? -8.225 4.827 -6.179 1.00 88.31 96 ARG A N 1
ATOM 758 C CA . ARG A 1 96 ? -7.842 6.104 -5.574 1.00 88.31 96 ARG A CA 1
ATOM 759 C C . ARG A 1 96 ? -6.332 6.254 -5.534 1.00 88.31 96 ARG A C 1
ATOM 761 O O . ARG A 1 96 ? -5.623 5.269 -5.381 1.00 88.31 96 ARG A O 1
ATOM 768 N N . THR A 1 97 ? -5.846 7.482 -5.643 1.00 87.75 97 THR A N 1
ATOM 769 C CA . THR A 1 97 ? -4.448 7.802 -5.329 1.00 87.75 97 THR A CA 1
ATOM 770 C C . THR A 1 97 ? -4.247 7.932 -3.818 1.00 87.75 97 THR A C 1
ATOM 772 O O . THR A 1 97 ? -5.208 8.187 -3.084 1.00 87.75 97 THR A O 1
ATOM 775 N N . THR A 1 98 ? -3.006 7.826 -3.341 1.00 88.31 98 THR A N 1
ATOM 776 C CA . THR A 1 98 ? -2.672 8.041 -1.920 1.00 88.31 98 THR A CA 1
ATOM 777 C C . THR A 1 98 ? -3.216 9.372 -1.366 1.00 88.31 98 THR A C 1
ATOM 779 O O . THR A 1 98 ? -3.915 9.336 -0.354 1.00 88.31 98 THR A O 1
ATOM 782 N N . PRO A 1 99 ? -3.053 10.539 -2.030 1.00 89.06 99 PRO A N 1
ATOM 783 C CA . PRO A 1 99 ? -3.651 11.795 -1.555 1.00 89.06 99 PRO A CA 1
ATOM 784 C C . PRO A 1 99 ? -5.188 11.783 -1.484 1.00 89.06 99 PRO A C 1
ATOM 786 O O . PRO A 1 99 ? -5.781 12.391 -0.589 1.00 89.06 99 PRO A O 1
ATOM 789 N N . GLN A 1 100 ? -5.856 11.093 -2.416 1.00 90.06 100 GLN A N 1
ATOM 790 C CA . GLN A 1 100 ? -7.315 10.951 -2.395 1.00 90.06 100 GLN A CA 1
ATOM 791 C C . GLN A 1 100 ? -7.776 10.070 -1.232 1.00 90.06 100 GLN A C 1
ATOM 793 O O . GLN A 1 100 ? -8.804 10.366 -0.623 1.00 90.06 100 GLN A O 1
ATOM 798 N N . LEU A 1 101 ? -7.038 8.999 -0.930 1.00 91.12 101 LEU A N 1
ATOM 799 C CA . LEU A 1 101 ? -7.348 8.107 0.183 1.00 91.12 101 LEU A CA 1
ATOM 800 C C . LEU A 1 101 ? -7.067 8.777 1.537 1.00 91.12 101 LEU A C 1
ATOM 802 O O . LEU A 1 101 ? -7.918 8.720 2.416 1.00 91.12 101 LEU A O 1
ATOM 806 N N . VAL A 1 102 ? -5.967 9.527 1.652 1.00 91.94 102 VAL A N 1
ATOM 807 C CA . VAL A 1 102 ? -5.683 10.432 2.781 1.00 91.94 102 VAL A CA 1
ATOM 808 C C . VAL A 1 102 ? -6.837 11.412 2.998 1.00 91.94 102 VAL A C 1
ATOM 810 O O . VAL A 1 102 ? -7.361 11.533 4.101 1.00 91.94 102 VAL A O 1
ATOM 813 N N . THR A 1 103 ? -7.303 12.072 1.932 1.00 92.19 103 THR A N 1
ATOM 814 C CA . THR A 1 103 ? -8.439 13.004 2.017 1.00 92.19 103 THR A CA 1
ATOM 815 C C . THR A 1 103 ? -9.715 12.292 2.465 1.00 92.19 103 THR A C 1
ATOM 817 O O . THR A 1 103 ? -10.455 12.826 3.289 1.00 92.19 103 THR A O 1
ATOM 820 N N . TYR A 1 104 ? -9.979 11.093 1.944 1.00 91.94 104 TYR A N 1
ATOM 821 C CA . TYR A 1 104 ? -11.121 10.279 2.352 1.00 91.94 104 TYR A CA 1
ATOM 822 C C . TYR A 1 104 ? -11.055 9.923 3.844 1.00 91.94 104 TYR A C 1
ATOM 824 O O . TYR A 1 104 ? -12.034 10.112 4.562 1.00 91.94 104 TYR A O 1
ATOM 832 N N . GLU A 1 105 ? -9.897 9.478 4.326 1.00 93.75 105 GLU A N 1
ATOM 833 C CA . GLU A 1 105 ? -9.694 9.077 5.715 1.00 93.75 105 GLU A CA 1
ATOM 834 C C . GLU A 1 105 ? -9.761 10.256 6.694 1.00 93.75 105 GLU A C 1
ATOM 836 O O . GLU A 1 105 ? -10.294 10.114 7.792 1.00 93.75 105 GLU A O 1
ATOM 841 N N . THR A 1 106 ? -9.336 11.455 6.293 1.00 92.81 106 THR A N 1
ATOM 842 C CA . THR A 1 106 ? -9.498 12.674 7.107 1.00 92.81 106 THR A CA 1
ATOM 843 C C . THR A 1 106 ? -10.970 13.025 7.358 1.00 92.81 106 THR A C 1
ATOM 845 O O . THR A 1 106 ? -11.307 13.558 8.422 1.00 92.81 106 THR A O 1
ATOM 848 N N . HIS A 1 107 ? -11.847 12.727 6.394 1.00 91.94 107 HIS A N 1
ATOM 849 C CA . HIS A 1 107 ? -13.281 13.043 6.434 1.00 91.94 107 HIS A CA 1
ATOM 850 C C . HIS A 1 107 ? -14.162 11.829 6.746 1.00 91.94 107 HIS A C 1
ATOM 852 O O . HIS A 1 107 ? -15.388 11.915 6.649 1.00 91.94 107 HIS A O 1
ATOM 858 N N . THR A 1 108 ? -13.560 10.691 7.091 1.00 89.50 108 THR A N 1
ATOM 859 C CA . THR A 1 108 ? -14.321 9.490 7.416 1.00 89.50 108 THR A CA 1
ATOM 860 C C . THR A 1 108 ? -15.052 9.659 8.745 1.00 89.50 108 THR A C 1
ATOM 862 O O . THR A 1 108 ? -14.528 10.241 9.694 1.00 89.50 108 THR A O 1
ATOM 865 N N . ASN A 1 109 ? -16.263 9.111 8.817 1.00 89.81 109 ASN A N 1
ATOM 866 C CA . ASN A 1 109 ? -17.016 8.973 10.066 1.00 89.81 109 ASN A CA 1
ATOM 867 C C . ASN A 1 109 ? -16.852 7.572 10.668 1.00 89.81 109 ASN A C 1
ATOM 869 O O . ASN A 1 109 ? -17.660 7.168 11.503 1.00 89.81 109 ASN A O 1
ATOM 873 N N . ALA A 1 110 ? -15.842 6.825 10.210 1.00 92.06 110 ALA A N 1
ATOM 874 C CA . ALA A 1 110 ? -15.601 5.485 10.698 1.00 92.06 110 ALA A CA 1
ATOM 875 C C . ALA A 1 110 ? -15.284 5.496 12.193 1.00 92.06 110 ALA A C 1
ATOM 877 O O . ALA A 1 110 ? -14.468 6.276 12.675 1.00 92.06 110 ALA A O 1
ATOM 878 N N . SER A 1 111 ? -15.935 4.601 12.920 1.00 93.25 111 SER A N 1
ATOM 879 C CA . SER A 1 111 ? -15.667 4.327 14.328 1.00 93.25 111 SER A CA 1
ATOM 880 C C . SER A 1 111 ? -14.355 3.566 14.524 1.00 93.25 111 SER A C 1
ATOM 882 O O . SER A 1 111 ? -13.693 3.715 15.554 1.00 93.25 111 SER A O 1
ATOM 884 N N . GLU A 1 112 ? -13.974 2.759 13.532 1.00 95.38 112 GLU A N 1
ATOM 885 C CA . GLU A 1 112 ? -12.780 1.928 13.572 1.00 95.38 112 GLU A CA 1
ATOM 886 C C . GLU A 1 112 ? -12.218 1.670 12.173 1.00 95.38 112 GLU A C 1
ATOM 888 O O . GLU A 1 112 ? -12.967 1.503 11.208 1.00 95.38 112 GLU A O 1
ATOM 893 N N . ILE A 1 113 ? -10.892 1.634 12.075 1.00 95.94 113 ILE A N 1
ATOM 894 C CA . ILE A 1 113 ? -10.143 1.360 10.853 1.00 95.94 113 ILE A CA 1
ATOM 895 C C . ILE A 1 113 ? -9.172 0.218 11.140 1.00 95.94 113 ILE A C 1
ATOM 897 O O . ILE A 1 113 ? -8.412 0.254 12.109 1.00 95.94 113 ILE A O 1
ATOM 901 N N . TRP A 1 114 ? -9.210 -0.816 10.308 1.00 95.88 114 TRP A N 1
ATOM 902 C CA . TRP A 1 114 ? -8.265 -1.926 10.365 1.00 95.88 114 TRP A CA 1
ATOM 903 C C . TRP A 1 114 ? -7.231 -1.779 9.264 1.00 95.88 114 TRP A C 1
ATOM 905 O O . TRP A 1 114 ? -7.596 -1.613 8.101 1.00 95.88 114 TRP A O 1
ATOM 915 N N . LEU A 1 115 ? -5.958 -1.869 9.634 1.00 93.88 115 LEU A N 1
ATOM 916 C CA . LEU A 1 115 ? -4.829 -1.783 8.717 1.00 93.88 115 LEU A CA 1
ATOM 917 C C . LEU A 1 115 ? -4.076 -3.105 8.734 1.00 93.88 115 LEU A C 1
ATOM 919 O O . LEU A 1 115 ? -3.552 -3.500 9.767 1.00 93.88 115 LEU A O 1
ATOM 923 N N . ILE A 1 116 ? -4.028 -3.798 7.605 1.00 92.06 116 ILE A N 1
ATOM 924 C CA . ILE A 1 116 ? -3.205 -4.997 7.429 1.00 92.06 116 ILE A CA 1
ATOM 925 C C . ILE A 1 116 ? -2.001 -4.562 6.607 1.00 92.06 116 ILE A C 1
ATOM 927 O O . ILE A 1 116 ? -2.164 -4.203 5.445 1.00 92.06 116 ILE A O 1
ATOM 931 N N . THR A 1 117 ? -0.825 -4.534 7.223 1.00 88.94 117 THR A N 1
ATOM 932 C CA . THR A 1 117 ? 0.371 -3.900 6.650 1.00 88.94 117 THR A CA 1
ATOM 933 C C . THR A 1 117 ? 1.638 -4.527 7.224 1.00 88.94 117 THR A C 1
ATOM 935 O O . THR A 1 117 ? 1.622 -5.105 8.308 1.00 88.94 117 THR A O 1
ATOM 938 N N . ASP A 1 118 ? 2.755 -4.403 6.514 1.00 86.44 118 ASP A N 1
ATOM 939 C CA . ASP A 1 118 ? 4.095 -4.704 7.029 1.00 86.44 118 ASP A CA 1
ATOM 940 C C . ASP A 1 118 ? 4.822 -3.448 7.550 1.00 86.44 118 ASP A C 1
ATOM 942 O O . ASP A 1 118 ? 6.036 -3.472 7.755 1.00 86.44 118 ASP A O 1
ATOM 946 N N . LEU A 1 119 ? 4.090 -2.341 7.740 1.00 86.50 119 LEU A N 1
ATOM 947 C CA . LEU A 1 119 ? 4.587 -1.034 8.181 1.00 86.50 119 LEU A CA 1
ATOM 948 C C . LEU A 1 119 ? 5.736 -0.486 7.323 1.00 86.50 119 LEU A C 1
ATOM 950 O O . LEU A 1 119 ? 6.459 0.405 7.777 1.00 86.50 119 LEU A O 1
ATOM 954 N N . SER A 1 120 ? 5.960 -1.012 6.115 1.00 80.81 120 SER A N 1
ATOM 955 C CA . SER A 1 120 ? 7.059 -0.579 5.248 1.00 80.81 120 SER A CA 1
ATOM 956 C C . SER A 1 120 ? 6.897 0.880 4.821 1.00 80.81 120 SER A C 1
ATOM 958 O O . SER A 1 120 ? 7.883 1.621 4.825 1.00 80.81 120 SER A O 1
ATOM 960 N N . GLU A 1 121 ? 5.658 1.300 4.565 1.00 76.88 121 GLU A N 1
ATOM 961 C CA . GLU A 1 121 ? 5.286 2.664 4.177 1.00 76.88 121 GLU A CA 1
ATOM 962 C C . GLU A 1 121 ? 4.813 3.533 5.357 1.00 76.88 121 GLU A C 1
ATOM 964 O O . GLU A 1 121 ? 4.707 4.752 5.220 1.00 76.88 121 GLU A O 1
ATOM 969 N N . ASP A 1 122 ? 4.585 2.942 6.536 1.00 78.31 122 ASP A N 1
ATOM 970 C CA . ASP A 1 122 ? 3.986 3.628 7.686 1.00 78.31 122 ASP A CA 1
ATOM 971 C C . ASP A 1 122 ? 5.043 4.105 8.701 1.00 78.31 122 ASP A C 1
ATOM 973 O O . ASP A 1 122 ? 5.213 3.561 9.794 1.00 78.31 122 ASP A O 1
ATOM 977 N N . TYR A 1 123 ? 5.813 5.122 8.302 1.00 79.81 123 TYR A N 1
ATOM 978 C CA . TYR A 1 123 ? 6.865 5.753 9.110 1.00 79.81 123 TYR A CA 1
ATOM 979 C C . TYR A 1 123 ? 6.506 7.193 9.495 1.00 79.81 123 TYR A C 1
ATOM 981 O O . TYR A 1 123 ? 5.714 7.851 8.829 1.00 79.81 123 TYR A O 1
ATOM 989 N N . ILE A 1 124 ? 7.121 7.730 10.555 1.00 79.19 124 ILE A N 1
ATOM 990 C CA . ILE A 1 124 ? 6.871 9.109 11.012 1.00 79.19 124 ILE A CA 1
ATOM 991 C C . ILE A 1 124 ? 7.168 10.104 9.876 1.00 79.19 124 ILE A C 1
ATOM 993 O O . ILE A 1 124 ? 8.308 10.221 9.427 1.00 79.19 124 ILE A O 1
ATOM 997 N N . GLY A 1 125 ? 6.139 10.836 9.438 1.00 79.44 125 GLY A N 1
ATOM 998 C CA . GLY A 1 125 ? 6.195 11.748 8.289 1.00 79.44 125 GLY A CA 1
ATOM 999 C C . GLY A 1 125 ? 5.624 11.176 6.985 1.00 79.44 125 GLY A C 1
ATOM 1000 O O . GLY A 1 125 ? 5.560 11.901 5.994 1.00 79.44 125 GLY A O 1
ATOM 1001 N N . ALA A 1 126 ? 5.191 9.913 6.974 1.00 85.50 126 ALA A N 1
ATOM 1002 C CA . ALA A 1 126 ? 4.447 9.323 5.866 1.00 85.50 126 ALA A CA 1
ATOM 1003 C C . ALA A 1 126 ? 3.062 9.986 5.699 1.00 85.50 126 ALA A C 1
ATOM 1005 O O . ALA A 1 126 ? 2.505 10.498 6.678 1.00 85.50 126 ALA A O 1
ATOM 1006 N N . PRO A 1 127 ? 2.464 9.949 4.489 1.00 84.62 127 PRO A N 1
ATOM 1007 C CA . PRO A 1 127 ? 1.223 10.668 4.179 1.00 84.62 127 PRO A CA 1
ATOM 1008 C C . PRO A 1 127 ? 0.040 10.367 5.110 1.00 84.62 127 PRO A C 1
ATOM 1010 O O . PRO A 1 127 ? -0.777 11.250 5.363 1.00 84.62 127 PRO A O 1
ATOM 1013 N N . PHE A 1 128 ? -0.057 9.140 5.630 1.00 89.69 128 PHE A N 1
ATOM 1014 C CA . PHE A 1 128 ? -1.153 8.728 6.509 1.00 89.69 128 PHE A CA 1
ATOM 1015 C C . PHE A 1 128 ? -0.910 9.030 7.991 1.00 89.69 128 PHE A C 1
ATOM 1017 O O . PHE A 1 128 ? -1.877 9.187 8.729 1.00 89.69 128 PHE A O 1
ATOM 1024 N N . GLN A 1 129 ? 0.337 9.193 8.448 1.00 90.88 129 GLN A N 1
ATOM 1025 C CA . GLN A 1 129 ? 0.634 9.332 9.882 1.00 90.88 129 GLN A CA 1
ATOM 1026 C C . GLN A 1 129 ? -0.023 10.552 10.529 1.00 90.88 129 GLN A C 1
ATOM 1028 O O . GLN A 1 129 ? -0.517 10.482 11.660 1.00 90.88 129 GLN A O 1
ATOM 1033 N N . GLU A 1 130 ? -0.073 11.673 9.808 1.00 91.44 130 GLU A N 1
ATOM 1034 C CA . GLU A 1 130 ? -0.766 12.864 10.293 1.00 91.44 130 GLU A CA 1
ATOM 1035 C C . GLU A 1 130 ? -2.277 12.618 10.414 1.00 91.44 130 GLU A C 1
ATOM 1037 O O . GLU A 1 130 ? -2.890 12.991 11.417 1.00 91.44 130 GLU A O 1
ATOM 1042 N N . VAL A 1 131 ? -2.867 11.930 9.434 1.00 94.00 131 VAL A N 1
ATOM 1043 C CA . VAL A 1 131 ? -4.294 11.584 9.426 1.00 94.00 131 VAL A CA 1
ATOM 1044 C C . VAL A 1 131 ? -4.632 10.644 10.578 1.00 94.00 131 VAL A C 1
ATOM 1046 O O . VAL A 1 131 ? -5.572 10.915 11.323 1.00 94.00 131 VAL A O 1
ATOM 1049 N N . VAL A 1 132 ? -3.832 9.594 10.777 1.00 94.75 132 VAL A N 1
ATOM 1050 C CA . VAL A 1 132 ? -3.975 8.642 11.887 1.00 94.75 132 VAL A CA 1
ATOM 1051 C C . VAL A 1 132 ? -3.920 9.387 13.219 1.00 94.75 132 VAL A C 1
ATOM 1053 O O . VAL A 1 132 ? -4.835 9.270 14.034 1.00 94.75 132 VAL A O 1
ATOM 1056 N N . SER A 1 133 ? -2.917 10.248 13.411 1.00 94.25 133 SER A N 1
ATOM 1057 C CA . SER A 1 133 ? -2.769 11.059 14.626 1.00 94.25 133 SER A CA 1
ATOM 1058 C C . SER A 1 133 ? -3.989 11.946 14.895 1.00 94.25 133 SER A C 1
ATOM 1060 O O . SER A 1 133 ? -4.422 12.103 16.041 1.00 94.25 133 SER A O 1
ATOM 1062 N N . GLN A 1 134 ? -4.555 12.558 13.852 1.00 94.31 134 GLN A N 1
ATOM 1063 C CA . GLN A 1 134 ? -5.755 13.388 13.964 1.00 94.31 134 GLN A CA 1
ATOM 1064 C C . GLN A 1 134 ? -7.004 12.550 14.259 1.00 94.31 134 GLN A C 1
ATOM 1066 O O . GLN A 1 134 ? -7.814 12.930 15.105 1.00 94.31 134 GLN A O 1
ATOM 1071 N N . ASN A 1 135 ? -7.160 11.405 13.604 1.00 95.56 135 ASN A N 1
ATOM 1072 C CA . ASN A 1 135 ? -8.312 10.525 13.768 1.00 95.56 135 ASN A CA 1
ATOM 1073 C C . ASN A 1 135 ? -8.331 9.839 15.140 1.00 95.56 135 ASN A C 1
ATOM 1075 O O . ASN A 1 135 ? -9.383 9.785 15.778 1.00 95.56 135 ASN A O 1
ATOM 1079 N N . LEU A 1 136 ? -7.170 9.441 15.665 1.00 95.94 136 LEU A N 1
ATOM 1080 C CA . LEU A 1 136 ? -7.039 8.948 17.038 1.00 95.94 136 LEU A CA 1
ATOM 1081 C C . LEU A 1 136 ? -7.518 9.990 18.063 1.00 95.94 136 LEU A C 1
ATOM 1083 O O . LEU A 1 136 ? -8.219 9.637 19.012 1.00 95.94 136 LEU A O 1
ATOM 1087 N N . LYS A 1 137 ? -7.219 11.283 17.846 1.00 94.62 137 LYS A N 1
ATOM 1088 C CA . LYS A 1 137 ? -7.719 12.393 18.686 1.00 94.62 137 LYS A CA 1
ATOM 1089 C C . LYS A 1 137 ? -9.233 12.601 18.571 1.00 94.62 137 LYS A C 1
ATOM 1091 O O . LYS A 1 137 ? -9.847 13.044 19.536 1.00 94.62 137 LYS A O 1
ATOM 1096 N N . LYS A 1 138 ? -9.838 12.276 17.422 1.00 93.69 138 LYS A N 1
ATOM 1097 C CA . LYS A 1 138 ? -11.302 12.273 17.229 1.00 93.69 138 LYS A CA 1
ATOM 1098 C C . LYS A 1 138 ? -11.988 11.072 17.897 1.00 93.69 138 LYS A C 1
ATOM 1100 O O . LYS A 1 138 ? -13.212 11.041 17.954 1.00 93.69 138 LYS A O 1
ATOM 1105 N N . GLY A 1 139 ? -11.225 10.099 18.400 1.00 95.31 139 GLY A N 1
ATOM 1106 C CA . GLY A 1 139 ? -11.753 8.887 19.028 1.00 95.31 139 GLY A CA 1
ATOM 1107 C C . GLY A 1 139 ? -11.930 7.700 18.077 1.00 95.31 139 GLY A C 1
ATOM 1108 O O . GLY A 1 139 ? -12.523 6.702 18.477 1.00 95.31 139 GLY A O 1
ATOM 1109 N N . ILE A 1 140 ? -11.425 7.790 16.842 1.00 96.00 140 ILE A N 1
ATOM 1110 C CA . ILE A 1 140 ? -11.430 6.669 15.894 1.00 96.00 140 ILE A CA 1
ATOM 1111 C C . ILE A 1 140 ? -10.416 5.629 16.366 1.00 96.00 140 ILE A C 1
ATOM 1113 O O . ILE A 1 140 ? -9.283 5.980 16.703 1.00 96.00 140 ILE A O 1
ATOM 1117 N N . ARG A 1 141 ? -10.815 4.354 16.390 1.00 97.25 141 ARG A N 1
ATOM 1118 C CA . ARG A 1 141 ? -9.914 3.244 16.722 1.00 97.25 141 ARG A CA 1
ATOM 1119 C C . ARG A 1 141 ? -9.135 2.778 15.498 1.00 97.25 141 ARG A C 1
ATOM 1121 O O . ARG A 1 141 ? -9.709 2.636 14.425 1.00 97.25 141 ARG A O 1
ATOM 1128 N N . TYR A 1 142 ? -7.851 2.504 15.677 1.00 97.00 142 TYR A N 1
ATOM 1129 C CA . TYR A 1 142 ? -6.996 1.877 14.678 1.00 97.00 142 TYR A CA 1
ATOM 1130 C C . TYR A 1 142 ? -6.513 0.533 15.200 1.00 97.00 142 TYR A C 1
ATOM 1132 O O . TYR A 1 142 ? -5.896 0.471 16.263 1.00 97.00 142 TYR A O 1
ATOM 1140 N N . THR A 1 143 ? -6.761 -0.522 14.430 1.00 96.69 143 THR A N 1
ATOM 1141 C CA . THR A 1 143 ? -6.268 -1.870 14.723 1.00 96.69 143 THR A CA 1
ATOM 1142 C C . THR A 1 143 ? -5.342 -2.305 13.597 1.00 96.69 143 THR A C 1
ATOM 1144 O O . THR A 1 143 ? -5.774 -2.513 12.464 1.00 96.69 143 THR A O 1
ATOM 1147 N N . TYR A 1 144 ? -4.060 -2.418 13.912 1.00 95.12 144 TYR A N 1
ATOM 1148 C CA . TYR A 1 144 ? -3.012 -2.833 12.994 1.00 95.12 144 TYR A CA 1
ATOM 1149 C C . TYR A 1 144 ? -2.798 -4.341 13.083 1.00 95.12 144 TYR A C 1
ATOM 1151 O O . TYR A 1 144 ? -2.537 -4.866 14.159 1.00 95.12 144 TYR A O 1
ATOM 1159 N N . PHE A 1 145 ? -2.859 -5.021 11.948 1.00 93.69 145 PHE A N 1
ATOM 1160 C CA . PHE A 1 145 ? -2.510 -6.422 11.774 1.00 93.69 145 PHE A CA 1
ATOM 1161 C C . PHE A 1 145 ? -1.172 -6.487 11.054 1.00 93.69 145 PHE A C 1
ATOM 1163 O O . PHE A 1 145 ? -1.082 -6.109 9.885 1.00 93.69 145 PHE A O 1
ATOM 1170 N N . ILE A 1 146 ? -0.138 -6.937 11.756 1.00 92.56 146 ILE A N 1
ATOM 1171 C CA . ILE A 1 146 ? 1.258 -6.818 11.314 1.00 92.56 146 ILE A CA 1
ATOM 1172 C C . ILE A 1 146 ? 2.012 -8.139 11.489 1.00 92.56 146 ILE A C 1
ATOM 1174 O O . ILE A 1 146 ? 1.630 -8.935 12.346 1.00 92.56 146 ILE A O 1
ATOM 1178 N N . PRO A 1 147 ? 3.080 -8.404 10.719 1.00 91.44 147 PRO A N 1
ATOM 1179 C CA . PRO A 1 147 ? 3.891 -9.603 10.909 1.00 91.44 147 PRO A CA 1
ATOM 1180 C C . PRO A 1 147 ? 4.564 -9.621 12.288 1.00 91.44 147 PRO A C 1
ATOM 1182 O O . PRO A 1 147 ? 5.099 -8.603 12.733 1.00 91.44 147 PRO A O 1
ATOM 1185 N N . ASP A 1 148 ? 4.604 -10.783 12.940 1.00 92.56 148 ASP A N 1
ATOM 1186 C CA . ASP A 1 148 ? 5.333 -10.987 14.196 1.00 92.56 148 ASP A CA 1
ATOM 1187 C C . ASP A 1 148 ? 6.849 -11.087 13.955 1.00 92.56 148 ASP A C 1
ATOM 1189 O O . ASP A 1 148 ? 7.464 -12.154 13.991 1.00 92.56 148 ASP A O 1
ATOM 1193 N N . LYS A 1 149 ? 7.462 -9.942 13.642 1.00 90.94 149 LYS A N 1
ATOM 1194 C CA . LYS A 1 149 ? 8.904 -9.804 13.404 1.00 90.94 149 LYS A CA 1
ATOM 1195 C C . LYS A 1 149 ? 9.500 -8.791 14.358 1.00 90.94 149 LYS A C 1
ATOM 1197 O O . LYS A 1 149 ? 8.903 -7.754 14.633 1.00 90.94 149 LYS A O 1
ATOM 1202 N N . HIS A 1 150 ? 10.735 -9.031 14.790 1.00 90.50 150 HIS A N 1
ATOM 1203 C CA . HIS A 1 150 ? 11.435 -8.145 15.726 1.00 90.50 150 HIS A CA 1
ATOM 1204 C C . HIS A 1 150 ? 11.500 -6.679 15.248 1.00 90.50 150 HIS A C 1
ATOM 1206 O O . HIS A 1 150 ? 11.327 -5.748 16.035 1.00 90.50 150 HIS A O 1
ATOM 1212 N N . GLU A 1 151 ? 11.680 -6.469 13.942 1.00 90.56 151 GLU A N 1
ATOM 1213 C CA . GLU A 1 151 ? 11.659 -5.136 13.330 1.00 90.56 151 GLU A CA 1
ATOM 1214 C C . GLU A 1 151 ? 10.295 -4.440 13.476 1.00 90.56 151 GLU A C 1
ATOM 1216 O O . GLU A 1 151 ? 10.250 -3.231 13.703 1.00 90.56 151 GLU A O 1
ATOM 1221 N N . MET A 1 152 ? 9.191 -5.192 13.395 1.00 91.25 152 MET A N 1
ATOM 1222 C CA . MET A 1 152 ? 7.833 -4.657 13.523 1.00 91.25 152 MET A CA 1
ATOM 1223 C C . MET A 1 152 ? 7.544 -4.193 14.946 1.00 91.25 152 MET A C 1
ATOM 1225 O O . MET A 1 152 ? 7.047 -3.085 15.115 1.00 91.25 152 MET A O 1
ATOM 1229 N N . HIS A 1 153 ? 7.946 -4.964 15.962 1.00 92.94 153 HIS A N 1
ATOM 1230 C CA . HIS A 1 153 ? 7.832 -4.562 17.376 1.00 92.94 153 HIS A CA 1
ATOM 1231 C C . HIS A 1 153 ? 8.516 -3.217 17.656 1.00 92.94 153 HIS A C 1
ATOM 1233 O O . HIS A 1 153 ? 7.980 -2.353 18.344 1.00 92.94 153 HIS A O 1
ATOM 1239 N N . SER A 1 154 ? 9.690 -2.990 17.063 1.00 91.81 154 SER A N 1
ATOM 1240 C CA . SER A 1 154 ? 10.390 -1.709 17.217 1.00 91.81 154 SER A CA 1
ATOM 1241 C C . SER A 1 154 ? 9.628 -0.548 16.564 1.00 91.81 154 SER A C 1
ATOM 1243 O O . SER A 1 154 ? 9.608 0.563 17.099 1.00 91.81 154 SER A O 1
ATOM 1245 N N . ARG A 1 155 ? 8.991 -0.785 15.409 1.00 91.56 155 ARG A N 1
ATOM 1246 C CA . ARG A 1 155 ? 8.195 0.231 14.700 1.00 91.56 155 ARG A CA 1
ATOM 1247 C C . ARG A 1 155 ? 6.887 0.537 15.422 1.00 91.56 155 ARG A C 1
ATOM 1249 O O . ARG A 1 155 ? 6.556 1.711 15.580 1.00 91.56 155 ARG A O 1
ATOM 1256 N N . THR A 1 156 ? 6.172 -0.471 15.915 1.00 93.62 156 THR A N 1
ATOM 1257 C CA . THR A 1 156 ? 4.930 -0.262 16.675 1.00 93.62 156 THR A CA 1
ATOM 1258 C C . THR A 1 156 ? 5.166 0.533 17.947 1.00 93.62 156 THR A C 1
ATOM 1260 O O . THR A 1 156 ? 4.377 1.424 18.257 1.00 93.62 156 THR A O 1
ATOM 1263 N N . GLU A 1 157 ? 6.275 0.306 18.655 1.00 93.44 157 GLU A N 1
ATOM 1264 C CA . GLU A 1 157 ? 6.647 1.135 19.802 1.00 93.44 157 GLU A CA 1
ATOM 1265 C C . GLU A 1 157 ? 6.839 2.608 19.420 1.00 93.44 157 GLU A C 1
ATOM 1267 O O . GLU A 1 157 ? 6.390 3.503 20.142 1.00 93.44 157 GLU A O 1
ATOM 1272 N N . GLN A 1 158 ? 7.509 2.877 18.296 1.00 93.00 158 GLN A N 1
ATOM 1273 C CA . GLN A 1 158 ? 7.717 4.243 17.808 1.00 93.00 158 GLN A CA 1
ATOM 1274 C C . GLN A 1 158 ? 6.390 4.905 17.436 1.00 93.00 158 GLN A C 1
ATOM 1276 O O . GLN A 1 158 ? 6.143 6.036 17.854 1.00 93.00 158 GLN A O 1
ATOM 1281 N N . LEU A 1 159 ? 5.516 4.190 16.724 1.00 92.62 159 LEU A N 1
ATOM 1282 C CA . LEU A 1 159 ? 4.181 4.666 16.355 1.00 92.62 159 LEU A CA 1
ATOM 1283 C C . LEU A 1 159 ? 3.307 4.922 17.586 1.00 92.62 159 LEU A C 1
ATOM 1285 O O . LEU A 1 159 ? 2.635 5.950 17.666 1.00 92.62 159 LEU A O 1
ATOM 1289 N N . THR A 1 160 ? 3.362 4.037 18.581 1.00 93.94 160 THR A N 1
ATOM 1290 C CA . THR A 1 160 ? 2.634 4.188 19.848 1.00 93.94 160 THR A CA 1
ATOM 1291 C C . THR A 1 160 ? 3.092 5.443 20.586 1.00 93.94 160 THR A C 1
ATOM 1293 O O . THR A 1 160 ? 2.266 6.270 20.975 1.00 93.94 160 THR A O 1
ATOM 1296 N N . LYS A 1 161 ? 4.411 5.642 20.718 1.00 93.88 161 LYS A N 1
ATOM 1297 C CA . LYS A 1 161 ? 4.996 6.832 21.357 1.00 93.88 161 LYS A CA 1
ATOM 1298 C C . LYS A 1 161 ? 4.660 8.111 20.587 1.00 93.88 161 LYS A C 1
ATOM 1300 O O . LYS A 1 161 ? 4.273 9.100 21.205 1.00 93.88 161 LYS A O 1
ATOM 1305 N N . HIS A 1 162 ? 4.758 8.087 19.256 1.00 93.06 162 HIS A N 1
ATOM 1306 C CA . HIS A 1 162 ? 4.410 9.216 18.387 1.00 93.06 162 HIS A CA 1
ATOM 1307 C C . HIS A 1 162 ? 2.949 9.649 18.571 1.00 93.06 162 HIS A C 1
ATOM 1309 O O . HIS A 1 162 ? 2.651 10.839 18.662 1.00 93.06 162 HIS A O 1
ATOM 1315 N N . ASN A 1 163 ? 2.051 8.676 18.735 1.00 93.69 163 ASN A N 1
ATOM 1316 C CA . ASN A 1 163 ? 0.626 8.889 18.967 1.00 93.69 163 ASN A CA 1
ATOM 1317 C 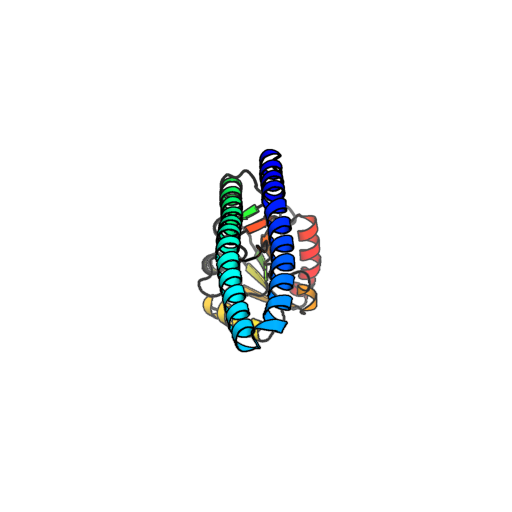C . ASN A 1 163 ? 0.258 9.044 20.458 1.00 93.69 163 ASN A C 1
ATOM 1319 O O . ASN A 1 163 ? -0.890 8.817 20.840 1.00 93.69 163 ASN A O 1
ATOM 1323 N N . ASN A 1 164 ? 1.209 9.453 21.308 1.00 93.69 164 ASN A N 1
ATOM 1324 C CA . ASN A 1 164 ? 1.026 9.702 22.746 1.00 93.69 164 ASN A CA 1
ATOM 1325 C C . ASN A 1 164 ? 0.436 8.517 23.531 1.00 93.69 164 ASN A C 1
ATOM 1327 O O . ASN A 1 164 ? -0.309 8.722 24.487 1.00 93.69 164 ASN A O 1
ATOM 1331 N N . ASN A 1 165 ? 0.764 7.283 23.140 1.00 93.31 165 ASN A N 1
ATOM 1332 C CA . ASN A 1 165 ? 0.207 6.055 23.715 1.00 93.31 165 ASN A CA 1
ATOM 1333 C C . ASN A 1 165 ? -1.331 6.054 23.710 1.00 93.31 165 ASN A C 1
ATOM 1335 O O . ASN A 1 165 ? -1.966 5.697 24.703 1.00 93.31 165 ASN A O 1
ATOM 1339 N N . SER A 1 166 ? -1.929 6.510 22.603 1.00 94.44 166 SER A N 1
ATOM 1340 C CA . SER A 1 166 ? -3.381 6.542 22.442 1.00 94.44 166 SER A CA 1
ATOM 1341 C C . SER A 1 166 ? -3.995 5.164 22.732 1.00 94.44 166 SER A C 1
ATOM 1343 O O . SER A 1 166 ? -3.601 4.190 22.091 1.00 94.44 166 SER A O 1
ATOM 1345 N N . PRO A 1 167 ? -5.003 5.061 23.620 1.00 94.31 167 PRO A N 1
ATOM 1346 C CA . PRO A 1 167 ? -5.679 3.792 23.902 1.00 94.31 167 PRO A CA 1
ATOM 1347 C C . PRO A 1 167 ? -6.506 3.285 22.711 1.00 94.31 167 PRO A C 1
ATOM 1349 O O . PRO A 1 167 ? -6.948 2.141 22.702 1.00 94.31 167 PRO A O 1
ATOM 1352 N N . ASN A 1 168 ? -6.725 4.140 21.708 1.00 96.12 168 ASN A N 1
ATOM 1353 C CA . ASN A 1 168 ? -7.441 3.806 20.482 1.00 96.12 168 ASN A CA 1
ATOM 1354 C C . ASN A 1 168 ? -6.527 3.201 19.407 1.00 96.12 168 ASN A C 1
ATOM 1356 O O . ASN A 1 168 ? -7.011 2.912 18.318 1.00 96.12 168 ASN A O 1
ATOM 1360 N N . LEU A 1 169 ? -5.230 3.041 19.677 1.00 95.94 169 LEU A N 1
ATOM 1361 C CA . LEU A 1 169 ? -4.269 2.428 18.767 1.00 95.94 169 LEU A CA 1
ATOM 1362 C C . LEU A 1 169 ? -3.906 1.029 19.280 1.00 95.94 169 LEU A C 1
ATOM 1364 O O . LEU A 1 169 ? -3.338 0.890 20.362 1.00 95.94 169 LEU A O 1
ATOM 1368 N N . ARG A 1 170 ? -4.235 -0.003 18.502 1.00 95.81 170 ARG A N 1
ATOM 1369 C CA . ARG A 1 170 ? -4.007 -1.414 18.831 1.00 95.81 170 ARG A CA 1
ATOM 1370 C C . ARG A 1 170 ? -3.157 -2.082 17.757 1.00 95.81 170 ARG A C 1
ATOM 1372 O O . ARG A 1 170 ? -3.353 -1.829 16.572 1.00 95.81 170 ARG A O 1
ATOM 1379 N N . PHE A 1 171 ? -2.272 -2.981 18.176 1.00 95.44 171 PHE A N 1
ATOM 1380 C CA . PHE A 1 171 ? -1.460 -3.818 17.294 1.00 95.44 171 PHE A CA 1
ATOM 1381 C C . PHE A 1 171 ? -1.726 -5.290 17.601 1.00 95.44 171 PHE A C 1
ATOM 1383 O O . PHE A 1 171 ? -1.710 -5.681 18.763 1.00 95.44 171 PHE A O 1
ATOM 1390 N N . VAL A 1 172 ? -1.965 -6.078 16.559 1.00 95.00 172 VAL A N 1
ATOM 1391 C CA . VAL A 1 172 ? -2.178 -7.525 16.591 1.00 95.00 172 VAL A CA 1
ATOM 1392 C C . VAL A 1 172 ? -1.116 -8.153 15.695 1.00 95.00 172 VAL A C 1
ATOM 1394 O O . VAL A 1 172 ? -1.066 -7.894 14.489 1.00 95.00 172 VAL A O 1
ATOM 1397 N N . TYR A 1 173 ? -0.250 -8.966 16.290 1.00 93.06 173 TYR A N 1
ATOM 1398 C CA . TYR A 1 173 ? 0.842 -9.621 15.577 1.00 93.06 173 TYR A CA 1
ATOM 1399 C C . TYR A 1 173 ? 0.360 -10.946 14.982 1.00 93.06 173 TYR A C 1
ATOM 1401 O O . TYR A 1 173 ? -0.220 -11.782 15.675 1.00 93.06 173 TYR A O 1
ATOM 1409 N N . LEU A 1 174 ? 0.582 -11.138 13.684 1.00 90.19 174 LEU A N 1
ATOM 1410 C CA . LEU A 1 174 ? 0.198 -12.337 12.947 1.00 90.19 174 LEU A CA 1
ATOM 1411 C C . LEU A 1 174 ? 1.433 -13.114 12.502 1.00 90.19 174 LEU A C 1
ATOM 1413 O O . LEU A 1 174 ? 2.481 -12.541 12.207 1.00 90.19 174 LEU A O 1
ATOM 1417 N N . ASN A 1 175 ? 1.277 -14.429 12.377 1.00 87.38 175 ASN A N 1
ATOM 1418 C CA . ASN A 1 175 ? 2.307 -15.283 11.799 1.00 87.38 175 ASN A CA 1
ATOM 1419 C C . ASN A 1 175 ? 2.548 -14.932 10.313 1.00 87.38 175 ASN A C 1
ATOM 1421 O O . ASN A 1 175 ? 1.617 -14.571 9.587 1.00 87.38 175 ASN A O 1
ATOM 1425 N N . ASP A 1 176 ? 3.788 -15.104 9.857 1.00 75.81 176 ASP A N 1
ATOM 1426 C CA . ASP A 1 176 ? 4.263 -14.793 8.505 1.00 75.81 176 ASP A CA 1
ATOM 1427 C C . ASP A 1 176 ? 3.433 -15.463 7.398 1.00 75.81 176 ASP A C 1
ATOM 1429 O O . ASP A 1 176 ? 3.236 -14.877 6.331 1.00 75.81 176 ASP A O 1
ATOM 1433 N N . ASP A 1 177 ? 2.870 -16.645 7.664 1.00 77.88 177 ASP A N 1
ATOM 1434 C CA . ASP A 1 177 ? 2.016 -17.380 6.721 1.00 77.88 177 ASP A CA 1
ATOM 1435 C C . ASP A 1 177 ? 0.772 -16.583 6.287 1.00 77.88 177 ASP A C 1
ATOM 1437 O O . ASP A 1 177 ? 0.277 -16.757 5.171 1.00 77.88 177 ASP A O 1
ATOM 1441 N N . PHE A 1 178 ? 0.272 -15.674 7.135 1.00 76.56 178 PHE A N 1
ATOM 1442 C CA . PHE A 1 178 ? -0.843 -14.792 6.781 1.00 76.56 178 PHE A CA 1
ATOM 1443 C C . PHE A 1 178 ? -0.444 -13.788 5.691 1.00 76.56 178 PHE A C 1
ATOM 1445 O O . PHE A 1 178 ? -1.235 -13.477 4.799 1.00 76.56 178 PHE A O 1
ATOM 1452 N N . PHE A 1 179 ? 0.806 -13.325 5.729 1.00 73.88 179 PHE A N 1
ATOM 1453 C CA . PHE A 1 179 ? 1.342 -12.323 4.813 1.00 73.88 179 PHE A CA 1
ATOM 1454 C C . PHE A 1 179 ? 1.946 -12.914 3.541 1.00 73.88 179 PHE A C 1
ATOM 1456 O O . PHE A 1 179 ? 2.338 -12.156 2.659 1.00 73.88 179 PHE A O 1
ATOM 1463 N N . PHE A 1 180 ? 1.972 -14.242 3.384 1.00 65.94 180 PHE A N 1
ATOM 1464 C CA . PHE A 1 180 ? 2.510 -14.904 2.190 1.00 65.94 180 PHE A CA 1
ATOM 1465 C C . PHE A 1 180 ? 1.851 -14.436 0.877 1.00 65.94 180 PHE A C 1
ATOM 1467 O O . PHE A 1 180 ? 2.512 -14.357 -0.157 1.00 65.94 180 PHE A O 1
ATOM 1474 N N . LEU A 1 181 ? 0.559 -14.089 0.911 1.00 59.53 181 LEU A N 1
ATOM 1475 C CA . LEU A 1 181 ? -0.190 -13.564 -0.244 1.00 59.53 181 LEU A CA 1
ATOM 1476 C C . LEU A 1 181 ? -0.238 -12.027 -0.303 1.00 59.53 181 LEU A C 1
ATOM 1478 O O . LEU A 1 181 ? -0.742 -11.467 -1.274 1.00 59.53 181 LEU A O 1
ATOM 1482 N N . VAL A 1 182 ? 0.260 -11.363 0.740 1.00 59.50 182 VAL A N 1
ATOM 1483 C CA . VAL A 1 182 ? 0.157 -9.922 0.992 1.00 59.50 182 VAL A CA 1
ATOM 1484 C C . VAL A 1 182 ? 1.524 -9.196 0.992 1.00 59.50 182 VAL A C 1
ATOM 1486 O O . VAL A 1 182 ? 1.564 -8.060 1.459 1.00 59.50 182 VAL A O 1
ATOM 1489 N N . PRO A 1 183 ? 2.669 -9.745 0.507 1.00 58.47 183 PRO A N 1
ATOM 1490 C CA . PRO A 1 183 ? 3.926 -9.021 0.650 1.00 58.47 183 PRO A CA 1
ATOM 1491 C C . PRO A 1 183 ? 3.842 -7.702 -0.127 1.00 58.47 183 PRO A C 1
ATOM 1493 O O . PRO A 1 183 ? 3.695 -7.717 -1.350 1.00 58.47 183 PRO A O 1
ATOM 1496 N N . LYS A 1 184 ? 3.959 -6.584 0.605 1.00 65.38 184 LYS A N 1
ATOM 1497 C CA . LYS A 1 184 ? 3.852 -5.197 0.122 1.00 65.38 184 LYS A CA 1
ATOM 1498 C C . LYS A 1 184 ? 2.445 -4.697 -0.245 1.00 65.38 184 LYS A C 1
ATOM 1500 O O . LYS A 1 184 ? 2.341 -3.725 -0.991 1.00 65.38 184 LYS A O 1
ATOM 1505 N N . PHE A 1 185 ? 1.371 -5.333 0.232 1.00 72.31 185 PHE A N 1
ATOM 1506 C CA . PHE A 1 185 ? 0.029 -4.742 0.131 1.00 72.31 185 PHE A CA 1
ATOM 1507 C C . PHE A 1 185 ? -0.464 -4.257 1.478 1.00 72.31 185 PHE A C 1
ATOM 1509 O O . PHE A 1 185 ? -0.678 -5.053 2.390 1.00 72.31 185 PHE A O 1
ATOM 1516 N N . ASP A 1 186 ? -0.750 -2.964 1.540 1.00 84.81 186 ASP A N 1
ATOM 1517 C CA . ASP A 1 186 ? -1.528 -2.396 2.624 1.00 84.81 186 ASP A CA 1
ATOM 1518 C C . ASP A 1 186 ? -3.014 -2.581 2.321 1.00 84.81 186 ASP A C 1
ATOM 1520 O O . ASP A 1 186 ? -3.498 -2.198 1.251 1.00 84.81 186 ASP A O 1
ATOM 1524 N N . PHE A 1 187 ? -3.750 -3.171 3.259 1.00 90.06 187 PHE A N 1
ATOM 1525 C CA . PHE A 1 187 ? -5.209 -3.176 3.233 1.00 90.06 187 PHE A CA 1
ATOM 1526 C C . PHE A 1 187 ? -5.741 -2.271 4.335 1.00 90.06 187 PHE A C 1
ATOM 1528 O O . PHE A 1 187 ? -5.431 -2.472 5.506 1.00 90.06 187 PHE A O 1
ATOM 1535 N N . ALA A 1 188 ? -6.615 -1.341 3.967 1.00 93.69 188 ALA A N 1
ATOM 1536 C CA . ALA A 1 188 ? -7.355 -0.508 4.903 1.00 93.69 188 ALA A CA 1
ATOM 1537 C C . ALA A 1 188 ? -8.840 -0.863 4.843 1.00 93.69 188 ALA A C 1
ATOM 1539 O O . ALA A 1 188 ? -9.461 -0.722 3.790 1.00 93.69 188 ALA A O 1
ATOM 1540 N N . ILE A 1 189 ? -9.416 -1.321 5.955 1.00 94.75 189 ILE A N 1
ATOM 1541 C CA . ILE A 1 189 ? -10.845 -1.623 6.096 1.00 94.75 189 ILE A CA 1
ATOM 1542 C C . ILE A 1 189 ? -11.464 -0.583 7.028 1.00 94.75 189 ILE A C 1
ATOM 1544 O O . ILE A 1 189 ? -11.109 -0.496 8.199 1.00 94.75 189 ILE A O 1
ATOM 1548 N N . TYR A 1 190 ? -12.418 0.183 6.511 1.00 94.75 190 TYR A N 1
ATOM 1549 C CA . TYR A 1 190 ? -13.135 1.221 7.241 1.00 94.75 190 TYR A CA 1
ATOM 1550 C C . TYR A 1 190 ? -14.456 0.660 7.773 1.00 94.75 190 TYR A C 1
ATOM 1552 O O . TYR A 1 190 ? -15.237 0.080 7.012 1.00 94.75 190 TYR A O 1
ATOM 1560 N N . ASP A 1 191 ? -14.713 0.872 9.064 1.00 93.62 191 ASP A N 1
ATOM 1561 C CA . ASP A 1 191 ? -15.914 0.424 9.775 1.00 93.62 191 ASP A CA 1
ATOM 1562 C C . ASP A 1 191 ? -16.184 -1.091 9.668 1.00 93.62 191 ASP A C 1
ATOM 1564 O O . ASP A 1 191 ? -17.264 -1.515 9.250 1.00 93.62 191 ASP A O 1
ATOM 1568 N N . PRO A 1 192 ? -15.239 -1.953 10.085 1.00 92.19 192 PRO A N 1
ATOM 1569 C CA . PRO A 1 192 ? -15.354 -3.405 9.915 1.00 92.19 192 PRO A CA 1
ATOM 1570 C C . PRO A 1 192 ? -16.600 -4.001 10.595 1.00 92.19 192 PRO A C 1
ATOM 1572 O O . PRO A 1 192 ? -17.170 -4.977 10.111 1.00 92.19 192 PRO A O 1
ATOM 1575 N N . PHE A 1 193 ? -17.078 -3.388 11.680 1.00 88.69 193 PHE A N 1
ATOM 1576 C CA . PHE A 1 193 ? -18.256 -3.838 12.428 1.00 88.69 193 PHE A CA 1
ATOM 1577 C C . PHE A 1 193 ? -19.595 -3.325 11.888 1.00 88.69 193 PHE A C 1
ATOM 1579 O O . PHE A 1 193 ? -20.649 -3.691 12.414 1.00 88.69 193 PHE A O 1
ATOM 1586 N N . ASN A 1 194 ? -19.591 -2.462 10.870 1.00 84.44 194 ASN A N 1
ATOM 1587 C CA . ASN A 1 194 ? -20.819 -1.874 10.359 1.00 84.44 194 ASN A CA 1
ATOM 1588 C C . ASN A 1 194 ? -21.609 -2.900 9.533 1.00 84.44 194 ASN A C 1
ATOM 1590 O O . ASN A 1 194 ? -21.359 -3.109 8.347 1.00 84.44 194 ASN A O 1
ATOM 1594 N N . SER A 1 195 ? -22.562 -3.558 10.193 1.00 67.50 195 SER A N 1
ATOM 1595 C CA . SER A 1 195 ? -23.426 -4.591 9.613 1.00 67.50 195 SER A CA 1
ATOM 1596 C C . SER A 1 195 ? -24.611 -4.029 8.821 1.00 67.50 195 SER A C 1
ATOM 1598 O O . SER A 1 195 ? -25.192 -4.746 8.010 1.00 67.50 195 SER A O 1
ATOM 1600 N N . THR A 1 196 ? -24.975 -2.760 9.037 1.00 66.88 196 THR A N 1
ATOM 1601 C CA . THR A 1 196 ? -26.143 -2.108 8.418 1.00 66.88 196 THR A CA 1
ATOM 1602 C C . THR A 1 196 ? -25.771 -1.140 7.290 1.00 66.88 196 THR A C 1
ATOM 1604 O O . THR A 1 196 ? -26.628 -0.784 6.481 1.00 66.88 196 THR A O 1
ATOM 1607 N N . GLY A 1 197 ? -24.506 -0.720 7.219 1.00 68.38 197 GLY A N 1
ATOM 1608 C CA . GLY A 1 197 ? -23.960 0.197 6.222 1.00 68.38 197 GLY A CA 1
ATOM 1609 C C . GLY A 1 197 ? -23.045 -0.465 5.188 1.00 68.38 197 GLY A C 1
ATOM 1610 O O . GLY A 1 197 ? -22.759 -1.661 5.217 1.00 68.38 197 GLY A O 1
ATOM 1611 N N . THR A 1 198 ? -22.565 0.342 4.237 1.00 71.56 198 THR A N 1
ATOM 1612 C CA . THR A 1 198 ? -21.577 -0.111 3.248 1.00 71.56 198 THR A CA 1
ATOM 1613 C C . THR A 1 198 ? -20.186 -0.060 3.869 1.00 71.56 198 THR A C 1
ATOM 1615 O O . THR A 1 198 ? -19.622 1.020 4.023 1.00 71.56 198 THR A O 1
ATOM 1618 N N . ARG A 1 199 ? -19.631 -1.228 4.201 1.00 87.06 199 ARG A N 1
ATOM 1619 C CA . ARG A 1 199 ? -18.210 -1.375 4.538 1.00 87.06 199 ARG A CA 1
ATOM 1620 C C . ARG A 1 199 ? -17.373 -1.034 3.314 1.00 87.06 199 ARG A C 1
ATOM 1622 O O . ARG A 1 199 ? -17.727 -1.383 2.187 1.00 87.06 199 ARG A O 1
ATOM 1629 N N . ILE A 1 200 ? -16.283 -0.315 3.528 1.00 91.50 200 ILE A N 1
ATOM 1630 C CA . ILE A 1 200 ? -15.392 0.106 2.453 1.00 91.50 200 ILE A CA 1
ATOM 1631 C C . ILE A 1 200 ? -14.000 -0.355 2.828 1.00 91.50 200 ILE A C 1
ATOM 1633 O O . ILE A 1 200 ? -13.556 -0.126 3.946 1.00 91.50 200 ILE A O 1
ATOM 1637 N N . ALA A 1 201 ? -13.309 -0.984 1.888 1.00 93.38 201 ALA A N 1
ATOM 1638 C CA . ALA A 1 201 ? -11.903 -1.283 2.045 1.00 93.38 201 ALA A CA 1
ATOM 1639 C C . ALA A 1 201 ? -11.138 -0.957 0.772 1.00 93.38 201 ALA A C 1
ATOM 1641 O O . ALA A 1 201 ? -11.703 -1.005 -0.327 1.00 93.38 201 ALA A O 1
ATOM 1642 N N . TYR A 1 202 ? -9.862 -0.638 0.938 1.00 93.50 202 TYR A N 1
ATOM 1643 C CA . TYR A 1 202 ? -8.927 -0.422 -0.152 1.00 93.50 202 TYR A CA 1
ATOM 1644 C C . TYR A 1 202 ? -7.685 -1.292 0.036 1.00 93.50 202 TYR A C 1
ATOM 1646 O O . TYR A 1 202 ? -7.300 -1.579 1.165 1.00 93.50 202 TYR A O 1
ATOM 1654 N N . ILE A 1 203 ? -7.097 -1.718 -1.079 1.00 90.75 203 ILE A N 1
ATOM 1655 C CA . ILE A 1 203 ? -5.835 -2.454 -1.148 1.00 90.75 203 ILE A CA 1
ATOM 1656 C C . ILE A 1 203 ? -4.839 -1.659 -1.994 1.00 90.75 203 ILE A C 1
ATOM 1658 O O . ILE A 1 203 ? -5.190 -1.211 -3.090 1.00 90.75 203 ILE A O 1
ATOM 1662 N N . GLY A 1 204 ? -3.607 -1.510 -1.515 1.00 88.06 204 GLY A N 1
ATOM 1663 C CA . GLY A 1 204 ? -2.502 -0.962 -2.298 1.00 88.06 204 GLY A CA 1
ATOM 1664 C C . GLY A 1 204 ? -2.225 -1.801 -3.551 1.00 88.06 204 GLY A C 1
ATOM 1665 O O . GLY A 1 204 ? -2.262 -3.030 -3.521 1.00 88.06 204 GLY A O 1
ATOM 1666 N N . ILE A 1 205 ? -1.968 -1.143 -4.680 1.00 83.19 205 ILE A N 1
ATOM 1667 C CA . ILE A 1 205 ? -1.621 -1.790 -5.951 1.00 83.19 205 ILE A CA 1
ATOM 1668 C C . ILE A 1 205 ? -0.108 -1.650 -6.153 1.00 83.19 205 ILE A C 1
ATOM 1670 O O . ILE A 1 205 ? 0.388 -0.522 -6.160 1.00 83.19 205 ILE A O 1
ATOM 1674 N N . PRO A 1 206 ? 0.636 -2.747 -6.381 1.00 73.88 206 PRO A N 1
ATOM 1675 C CA . PRO A 1 206 ? 2.068 -2.656 -6.607 1.00 73.88 206 PRO A CA 1
ATOM 1676 C C . PRO A 1 206 ? 2.300 -2.166 -8.036 1.00 73.88 206 PRO A C 1
ATOM 1678 O O . PRO A 1 206 ? 1.771 -2.740 -8.995 1.00 73.88 206 PRO A O 1
ATOM 1681 N N . VAL A 1 207 ? 3.127 -1.143 -8.207 1.00 69.81 207 VAL A N 1
ATOM 1682 C CA . VAL A 1 207 ? 3.545 -0.695 -9.538 1.00 69.81 207 VAL A CA 1
ATOM 1683 C C . VAL A 1 207 ? 5.014 -1.076 -9.733 1.00 69.81 207 VAL A C 1
ATOM 1685 O O . VAL A 1 207 ? 5.863 -0.655 -8.952 1.00 69.81 207 VAL A O 1
ATOM 1688 N N . PRO A 1 208 ? 5.357 -1.903 -10.742 1.00 63.62 208 PRO A N 1
ATOM 1689 C CA . PRO A 1 208 ? 6.746 -2.268 -10.994 1.00 63.62 208 PRO A CA 1
ATOM 1690 C C . PRO A 1 208 ? 7.627 -1.033 -11.217 1.00 63.62 208 PRO A C 1
ATOM 1692 O O . PRO A 1 208 ? 7.361 -0.244 -12.121 1.00 63.62 208 PRO A O 1
ATOM 1695 N N . GLY A 1 209 ? 8.701 -0.910 -10.435 1.00 63.81 209 GLY A N 1
ATOM 1696 C CA . GLY A 1 209 ? 9.635 0.218 -10.512 1.00 63.81 209 GLY A CA 1
ATOM 1697 C C . GLY A 1 209 ? 9.301 1.389 -9.586 1.00 63.81 209 GLY A C 1
ATOM 1698 O O . GLY A 1 209 ? 10.090 2.327 -9.525 1.00 63.81 209 GLY A O 1
ATOM 1699 N N . GLU A 1 210 ? 8.194 1.319 -8.847 1.00 64.06 210 GLU A N 1
ATOM 1700 C CA . GLU A 1 210 ? 7.905 2.215 -7.731 1.00 64.06 210 GLU A CA 1
ATOM 1701 C C . GLU A 1 210 ? 8.021 1.432 -6.419 1.00 64.06 210 GLU A C 1
ATOM 1703 O O . GLU A 1 210 ? 7.523 0.311 -6.298 1.00 64.06 210 GLU A O 1
ATOM 1708 N N . ASP A 1 211 ? 8.710 2.018 -5.440 1.00 57.75 211 ASP A N 1
ATOM 1709 C CA . ASP A 1 211 ? 8.878 1.410 -4.117 1.00 57.75 211 ASP A CA 1
ATOM 1710 C C . ASP A 1 211 ? 7.636 1.592 -3.228 1.00 57.75 211 ASP A C 1
ATOM 1712 O O . ASP A 1 211 ? 7.572 0.977 -2.168 1.00 57.75 211 ASP A O 1
ATOM 1716 N N . GLN A 1 212 ? 6.669 2.423 -3.649 1.00 61.25 212 GLN A N 1
ATOM 1717 C CA . GLN A 1 212 ? 5.488 2.795 -2.865 1.00 61.25 212 GLN A CA 1
ATOM 1718 C C . GLN A 1 212 ? 4.184 2.630 -3.654 1.00 61.25 212 GLN A C 1
ATOM 1720 O O . GLN A 1 212 ? 4.112 2.974 -4.837 1.00 61.25 212 GLN A O 1
ATOM 1725 N N . GLY A 1 213 ? 3.129 2.160 -2.988 1.00 64.81 213 GLY A N 1
ATOM 1726 C CA . GLY A 1 213 ? 1.788 2.023 -3.555 1.00 64.81 213 GLY A CA 1
ATOM 1727 C C . GLY A 1 213 ? 1.123 3.376 -3.834 1.00 64.81 213 GLY A C 1
ATOM 1728 O O . GLY A 1 213 ? 0.403 3.917 -2.998 1.00 64.81 213 GLY A O 1
ATOM 1729 N N . HIS A 1 214 ? 1.313 3.938 -5.033 1.00 76.88 214 HIS A N 1
ATOM 1730 C CA . HIS A 1 214 ? 0.663 5.197 -5.442 1.00 76.88 214 HIS A CA 1
ATOM 1731 C C . HIS A 1 214 ? -0.859 5.092 -5.605 1.00 76.88 214 HIS A C 1
ATOM 1733 O O . HIS A 1 214 ? -1.576 6.094 -5.481 1.00 76.88 214 HIS A O 1
ATOM 1739 N N . TYR A 1 215 ? -1.355 3.886 -5.878 1.00 85.38 215 TYR A N 1
ATOM 1740 C CA . TYR A 1 215 ? -2.758 3.626 -6.167 1.00 85.38 215 TYR A CA 1
ATOM 1741 C C . TYR A 1 215 ? -3.333 2.559 -5.248 1.00 85.38 215 TYR A C 1
ATOM 1743 O O . TYR A 1 215 ? -2.673 1.587 -4.895 1.00 85.38 215 TYR A O 1
ATOM 1751 N N . HIS A 1 216 ? -4.613 2.725 -4.942 1.00 89.44 216 HIS A N 1
ATOM 1752 C CA . HIS A 1 216 ? -5.376 1.895 -4.028 1.00 89.44 216 HIS A CA 1
ATOM 1753 C C . HIS A 1 216 ? -6.674 1.467 -4.706 1.00 89.44 216 HIS A C 1
ATOM 1755 O O . HIS A 1 216 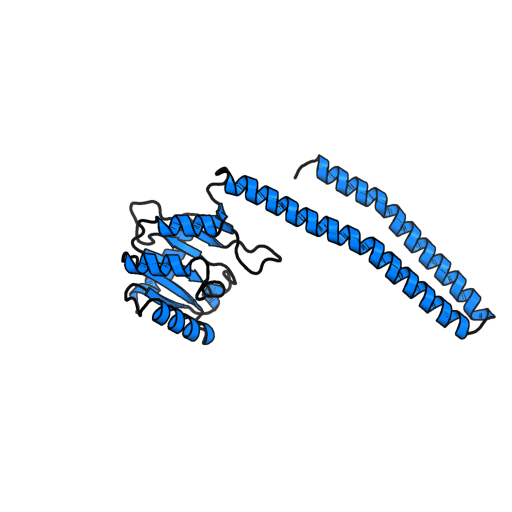? -7.464 2.313 -5.133 1.00 89.44 216 HIS A O 1
ATOM 1761 N N . ALA A 1 217 ? -6.909 0.164 -4.828 1.00 90.69 217 ALA A N 1
ATOM 1762 C CA . ALA A 1 217 ? -8.139 -0.386 -5.391 1.00 90.69 217 ALA A CA 1
ATOM 1763 C C . ALA A 1 217 ? -9.171 -0.640 -4.292 1.00 90.69 217 ALA A C 1
ATOM 1765 O O . ALA A 1 217 ? -8.857 -1.199 -3.249 1.00 90.69 217 ALA A O 1
ATOM 1766 N N . LYS A 1 218 ? -10.431 -0.292 -4.544 1.00 92.44 218 LYS A N 1
ATOM 1767 C CA . LYS A 1 218 ? -11.562 -0.653 -3.696 1.00 92.44 218 LYS A CA 1
ATOM 1768 C C . LYS A 1 218 ? -11.763 -2.165 -3.748 1.00 92.44 218 LYS A C 1
ATOM 1770 O O . LYS A 1 218 ? -11.873 -2.752 -4.825 1.00 92.44 218 LYS A O 1
ATOM 1775 N N . VAL A 1 219 ? -11.859 -2.772 -2.577 1.00 91.38 219 VAL A N 1
ATOM 1776 C CA . VAL A 1 219 ? -12.038 -4.212 -2.395 1.00 91.38 219 VAL A CA 1
ATOM 1777 C C . VAL A 1 219 ? -13.528 -4.576 -2.455 1.00 91.38 219 VAL A C 1
ATOM 1779 O O . VAL A 1 219 ? -14.392 -3.774 -2.090 1.00 91.38 219 VAL A O 1
ATOM 1782 N N . SER A 1 220 ? -13.847 -5.779 -2.947 1.00 90.31 220 SER A N 1
ATOM 1783 C CA . SER A 1 220 ? -15.219 -6.300 -2.963 1.00 90.31 220 SER A CA 1
ATOM 1784 C C . SER A 1 220 ? -15.707 -6.651 -1.555 1.00 90.31 220 SER A C 1
ATOM 1786 O O . SER A 1 220 ?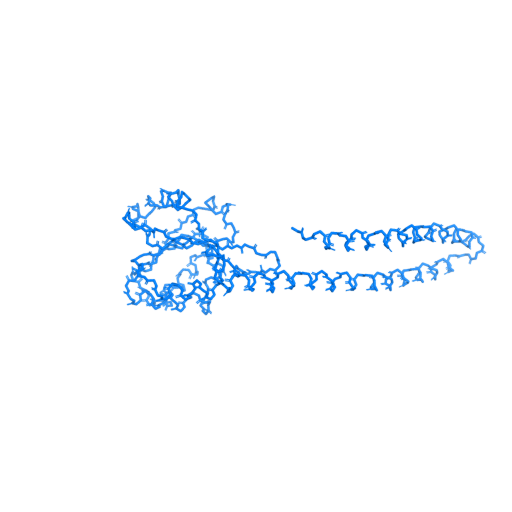 -14.921 -7.038 -0.692 1.00 90.31 220 SER A O 1
ATOM 1788 N N . ASN A 1 221 ? -17.022 -6.581 -1.334 1.00 90.06 221 ASN A N 1
ATOM 1789 C CA . ASN A 1 221 ? -17.616 -6.940 -0.042 1.00 90.06 221 ASN A CA 1
ATOM 1790 C C . ASN A 1 221 ? -17.299 -8.388 0.361 1.00 90.06 221 ASN A C 1
ATOM 1792 O O . ASN A 1 221 ? -16.971 -8.621 1.516 1.00 90.06 221 ASN A O 1
ATOM 1796 N N . ASP A 1 222 ? -17.288 -9.326 -0.591 1.00 90.75 222 ASP A N 1
ATOM 1797 C CA . ASP A 1 222 ? -16.964 -10.732 -0.320 1.00 90.75 222 ASP A CA 1
ATOM 1798 C C . ASP A 1 222 ? -15.553 -10.898 0.266 1.00 90.75 222 ASP A C 1
ATOM 1800 O O . ASP A 1 222 ? -15.347 -11.662 1.207 1.00 90.75 222 ASP A O 1
ATOM 1804 N N . LEU A 1 223 ? -14.565 -10.164 -0.261 1.00 89.56 223 LEU A N 1
ATOM 1805 C CA . LEU A 1 223 ? -13.204 -10.217 0.270 1.00 89.56 223 LEU A CA 1
ATOM 1806 C C . LEU A 1 223 ? -13.114 -9.516 1.632 1.00 89.56 223 LEU A C 1
ATOM 1808 O O . LEU A 1 223 ? -12.420 -10.013 2.516 1.00 89.56 223 LEU A O 1
ATOM 1812 N N . ILE A 1 224 ? -13.847 -8.414 1.827 1.00 91.69 224 ILE A N 1
ATOM 1813 C CA . ILE A 1 224 ? -13.973 -7.762 3.139 1.00 91.69 224 ILE A CA 1
ATOM 1814 C C . ILE A 1 224 ? -14.527 -8.755 4.171 1.00 91.69 224 ILE A C 1
ATOM 1816 O O . ILE A 1 224 ? -13.958 -8.885 5.250 1.00 91.69 224 ILE A O 1
ATOM 1820 N N . ASP A 1 225 ? -15.583 -9.497 3.832 1.00 90.88 225 ASP A N 1
ATOM 1821 C CA . ASP A 1 225 ? -16.195 -10.501 4.707 1.00 90.88 225 ASP A CA 1
ATOM 1822 C C . ASP A 1 225 ? -15.221 -11.624 5.072 1.00 90.88 225 ASP A C 1
ATOM 1824 O O . ASP A 1 225 ? -15.113 -12.000 6.240 1.00 90.88 225 ASP A O 1
ATOM 1828 N N . VAL A 1 226 ? -14.462 -12.127 4.094 1.00 90.81 226 VAL A N 1
ATOM 1829 C CA . VAL A 1 226 ? -13.438 -13.154 4.330 1.00 90.81 226 VAL A CA 1
ATOM 1830 C C . VAL A 1 226 ? -12.327 -12.635 5.244 1.00 90.81 226 VAL A C 1
ATOM 1832 O O . VAL A 1 226 ? -11.925 -13.342 6.171 1.00 90.81 226 VAL A O 1
ATOM 1835 N N . LEU A 1 227 ? -11.827 -11.418 5.007 1.00 90.25 227 LEU A N 1
ATOM 1836 C CA . LEU A 1 227 ? -10.775 -10.817 5.830 1.00 90.25 227 LEU A CA 1
ATOM 1837 C C . LEU A 1 227 ? -11.265 -10.583 7.258 1.00 90.25 227 LEU A C 1
ATOM 1839 O O . LEU A 1 227 ? -10.610 -11.013 8.205 1.00 90.25 227 LEU A O 1
ATOM 1843 N N . ILE A 1 228 ? -12.445 -9.984 7.422 1.00 91.69 228 ILE A N 1
ATOM 1844 C CA . ILE A 1 228 ? -13.026 -9.744 8.742 1.00 91.69 228 ILE A CA 1
ATOM 1845 C C . ILE A 1 228 ? -13.264 -11.064 9.472 1.00 91.69 228 ILE A C 1
ATOM 1847 O O . ILE A 1 228 ? -12.866 -11.192 10.626 1.00 91.69 228 ILE A O 1
ATOM 1851 N N . GLY A 1 229 ? -13.839 -12.069 8.807 1.00 90.81 229 GLY A N 1
ATOM 1852 C CA . GLY A 1 229 ? -14.077 -13.385 9.403 1.00 90.81 229 GLY A CA 1
ATOM 1853 C C . GLY A 1 229 ? -12.799 -14.076 9.888 1.00 90.81 229 GLY A C 1
ATOM 1854 O O . GLY A 1 229 ? -12.831 -14.771 10.901 1.00 90.81 229 GLY A O 1
ATOM 1855 N N . LYS A 1 230 ? -11.665 -13.856 9.208 1.00 90.19 230 LYS A N 1
ATOM 1856 C CA . LYS A 1 230 ? -10.356 -14.380 9.628 1.00 90.19 230 LYS A CA 1
ATOM 1857 C C . LYS A 1 230 ? -9.716 -13.587 10.765 1.00 90.19 230 LYS A C 1
ATOM 1859 O O . LYS A 1 230 ? -9.066 -14.187 11.613 1.00 90.19 230 LYS A O 1
ATOM 1864 N N . LEU A 1 231 ? -9.866 -12.265 10.769 1.00 91.44 231 LEU A N 1
ATOM 1865 C CA . LEU A 1 231 ? -9.191 -11.379 11.721 1.00 91.44 231 LEU A CA 1
ATOM 1866 C C . LEU A 1 231 ? -9.965 -11.216 13.034 1.00 91.44 231 LEU A C 1
ATOM 1868 O O . LEU A 1 231 ? -9.356 -11.102 14.093 1.00 91.44 231 LEU A O 1
ATOM 1872 N N . MET A 1 232 ? -11.297 -11.270 12.991 1.00 91.75 232 MET A N 1
ATOM 1873 C CA . MET A 1 232 ? -12.166 -11.066 14.154 1.00 91.75 232 MET A CA 1
ATOM 1874 C C . MET A 1 232 ? -11.819 -11.947 15.367 1.00 91.75 232 MET A C 1
ATOM 1876 O O . MET A 1 232 ? -11.745 -11.409 16.474 1.00 91.75 232 MET A O 1
ATOM 1880 N N . PRO A 1 233 ? -11.570 -13.265 15.216 1.00 91.75 233 PRO A N 1
ATOM 1881 C CA . PRO A 1 233 ? -11.254 -14.118 16.360 1.00 91.75 233 PRO A CA 1
ATOM 1882 C C . PRO A 1 233 ? -9.959 -13.710 17.070 1.00 91.75 233 PRO A C 1
ATOM 1884 O O . PRO A 1 233 ? -9.811 -13.949 18.262 1.00 91.75 233 PRO A O 1
ATOM 1887 N N . LEU A 1 234 ? -9.024 -13.083 16.356 1.00 89.56 234 LEU A N 1
ATOM 1888 C CA . LEU A 1 234 ? -7.731 -12.666 16.903 1.00 89.56 234 LEU A CA 1
ATOM 1889 C C . LEU A 1 234 ? -7.872 -11.444 17.813 1.00 89.56 234 LEU A C 1
ATOM 1891 O O . LEU A 1 234 ? -7.142 -11.301 18.781 1.00 89.56 234 LEU A O 1
ATOM 1895 N N . ILE A 1 235 ? -8.867 -10.602 17.543 1.00 88.25 235 ILE A N 1
ATOM 1896 C CA . ILE A 1 235 ? -9.168 -9.409 18.339 1.00 88.25 235 ILE A CA 1
ATOM 1897 C C . ILE A 1 235 ? -9.872 -9.785 19.651 1.00 88.25 235 ILE A C 1
ATOM 1899 O O . ILE A 1 235 ? -9.718 -9.082 20.649 1.00 88.25 235 ILE A O 1
ATOM 1903 N N . GLN A 1 236 ? -10.664 -10.865 19.641 1.00 81.75 236 GLN A N 1
ATOM 1904 C CA . GLN A 1 236 ? -11.476 -11.323 20.779 1.00 81.75 236 GLN A CA 1
ATOM 1905 C C . GLN A 1 236 ? -10.713 -12.202 21.782 1.00 81.75 236 GLN A C 1
ATOM 1907 O O . GLN A 1 236 ? -11.184 -12.366 22.904 1.00 81.75 236 GLN A O 1
ATOM 1912 N N . ASN A 1 237 ? -9.585 -12.790 21.373 1.00 64.94 237 ASN A N 1
ATOM 1913 C CA . ASN A 1 237 ? -8.811 -13.747 22.171 1.00 64.94 237 ASN A CA 1
ATOM 1914 C C . ASN A 1 237 ? -7.591 -13.131 22.892 1.00 64.94 237 ASN A C 1
ATOM 1916 O O . ASN A 1 237 ? -6.841 -13.871 23.527 1.00 64.94 237 ASN A O 1
ATOM 1920 N N . GLU A 1 238 ? -7.398 -11.814 22.798 1.00 53.75 238 GLU A N 1
ATOM 1921 C CA . GLU A 1 238 ? -6.439 -11.027 23.600 1.00 53.75 238 GLU A CA 1
ATOM 1922 C C . GLU A 1 238 ? -7.170 -10.274 24.716 1.00 53.75 238 GLU A C 1
ATOM 1924 O O . GLU A 1 238 ? -6.620 -10.218 25.839 1.00 53.75 238 GLU A O 1
#

Organism: Psychracetigena formicireducens (NCBI:txid2986056)

Secondary structure (DSSP, 8-state):
--HHHHHHHHHHHHHHHHHHHHHHHHHHHHHHHHHHHHHHH-HHHHHHHHHHHHHHHHHHHHHHHHHHHHHHHHHHHHHHHHHHHHHTTTS-TTEEEHHHHHHHHHT---SEEEEE--SSS--TTSTTHHHHHHHHHTT-EEEEEEE--HHHHHHHHHHHHHTTT-TTEEEEEE-HHHHTT-TT--EEEE-TT-SSS--EEEEEEP-TT-SS--EEEEPPHHHHHHHHHHHHHHHH--

Sequence (238 aa):
MNKGRLNKIKGWIEQQAWVVIIVTFLTILLGILLSELQTKVGWLILSVSLITVLAIFLIVTYFVVRPIFSISVGLVQGIQDTLDKYIGSEKIGWIRTTPQLVTYETHTNASEIWLITDLSEDYIGAPFQEVVSQNLKKGIRYTYFIPDKHEMHSRTEQLTKHNNNSPNLRFVYLNDDFFFLVPKFDFAIYDPFNSTGTRIAYIGIPVPGEDQGHYHAKVSNDLIDVLIGKLMPLIQNE

Radius of gyration: 28.31 Å; chains: 1; bounding box: 76×31×67 Å

pLDDT: mean 81.3, std 11.64, range [49.97, 97.25]

Foldseek 3Di:
DDPVVVVVVVVVCVVCVVVVVVVVVVVVVVVVVLVVCCVPPHDVVNVVVVVVVVVVVVVVCCVVVVVVVVVVVVVVVVVVVVCCVCQVVCVCVFKHFPVRVLVCLLPDPFQEKEKEDQCPQVAVVHSCLVSVLVVLVVNRAYEYEHAPDPVVVVRVVVSCVVSVVRPSYHYFHDHCVVCPVPVQKMKMWTRLPPPPDDIWMWIFDDDPPDPHRRMIGIDDPVVSVVVCVVCVVSVVVD